Protein AF-A0A965VIA2-F1 (afdb_monomer)

Mean predicted aligned error: 7.25 Å

Secondary structure (DSSP, 8-state):
-HHHHHHHHHHHTT-TTEEES-SS-TT-HHHHHTS---EEEEET-TT-HHHHHHHHH-SSSEEEEE-S-HHHHHHHHHHHHHTT-TTEEEEES-GGGGGGTS-TT--SEEEEES-----SGGGGGG-SS-HHHHHH-BGGGGSSPPTTTT---HHHHHHHHTT---BEEEE---SS----PPPPPPPS--

Nearest PDB structures (foldseek):
  1yzh-assembly1_A  TM=7.651E-01  e=4.555E-11  Streptococcus pneumoniae
  7nzj-assembly3_E  TM=7.981E-01  e=1.370E-10  Bacillus subtilis subsp. subtilis str. 168
  3dxz-assembly1_A  TM=7.417E-01  e=5.648E-08  Escherichia coli K-12
  3dxy-assembly1_A  TM=7.400E-01  e=9.482E-08  Escherichia coli K-12
  7jlz-assembly1_A  TM=5.542E-01  e=2.911E-04  uncultured bacterium

pLDDT: mean 85.86, std 11.96, range [37.53, 98.62]

Solvent-accessible surface area (backbone atoms only — not comparable to full-atom values): 11178 Å² total; per-residue (Å²): 124,65,67,66,48,52,52,39,42,58,53,43,79,74,37,88,51,43,46,68,70,71,76,87,36,45,84,37,60,41,68,74,54,69,45,86,52,53,30,36,37,32,48,61,34,50,42,18,54,60,38,44,56,46,32,73,74,43,76,76,36,30,24,35,22,28,30,68,55,56,56,42,30,37,59,24,54,50,48,28,62,76,70,64,36,67,36,36,38,32,39,30,40,61,74,94,51,49,76,74,52,44,38,92,83,60,56,59,36,39,35,38,63,55,68,66,76,43,88,52,73,96,41,45,90,71,36,89,62,62,70,75,64,69,73,72,38,43,56,66,79,80,47,88,60,54,83,76,76,49,63,82,39,78,65,53,58,53,34,51,75,68,75,46,81,48,31,72,47,77,51,62,75,70,94,62,84,83,81,76,75,78,79,78,72,79,77,87,81,134

Foldseek 3Di:
DVVLLVVLLVVLVVQLQEDEPDAPQAVCVCVSLVHLAAEEEEEQCQCVLLLLLCLVPDVRYAYEYEDQRSSRVSNVSVVCVVVVSSRYHYYHDDVVCVPRNYHQPRHFKYKYWQFDCQPDPVCNVVTPDDVVQQVPAQQPVVDDRDPPVNRDDPVNVVCVVVVHGIHMDMDGDDSDDDDDPPDPDPDPDD

Sequence (190 aa):
MGHKKLIRFNAINSFENVLQYPENMPGQWNQFFKNDNPIVLELACGRGEYSVGMGRQIKDENFIGVDVKGNRMYNGAKIALQEQLTNVGFLRIQIGNILTYFAQGEVDEIWIIFPDPFLRDGKAKNRLTHPKFTLQHDIYAKGPVEWPLSIQTYYEGLHLADNRKINFISFSLPDKPIVIPPKKKKEDGQ

Structure (mmCIF, N/CA/C/O backbone):
data_AF-A0A965VIA2-F1
#
_entry.id   AF-A0A965VIA2-F1
#
loop_
_atom_site.group_PDB
_atom_site.id
_atom_site.type_symbol
_atom_site.label_atom_id
_atom_site.label_alt_id
_atom_site.label_comp_id
_atom_site.label_asym_id
_atom_site.label_entity_id
_atom_site.label_seq_id
_atom_site.pdbx_PDB_ins_code
_atom_site.Cartn_x
_atom_site.Cartn_y
_atom_site.Cartn_z
_atom_site.occupancy
_atom_site.B_iso_or_equiv
_atom_site.auth_seq_id
_atom_site.auth_comp_id
_atom_site.auth_asym_id
_atom_site.auth_atom_id
_atom_site.pdbx_PDB_model_num
ATOM 1 N N . MET A 1 1 ? 16.771 14.593 -14.319 1.00 52.59 1 MET A N 1
ATOM 2 C CA . MET A 1 1 ? 15.846 13.620 -13.677 1.00 52.59 1 MET A CA 1
ATOM 3 C C . MET A 1 1 ? 15.456 13.992 -12.229 1.00 52.59 1 MET A C 1
ATOM 5 O O . MET A 1 1 ? 14.345 13.670 -11.827 1.00 52.59 1 MET A O 1
ATOM 9 N N . GLY A 1 2 ? 16.290 14.715 -11.456 1.00 62.69 2 GLY A N 1
ATOM 10 C CA . GLY A 1 2 ? 15.996 15.090 -10.054 1.00 62.69 2 GLY A CA 1
ATOM 11 C C . GLY A 1 2 ? 14.887 16.135 -9.834 1.00 62.69 2 GLY A C 1
ATOM 12 O O . GLY A 1 2 ? 14.112 16.002 -8.893 1.00 62.69 2 GLY A O 1
ATOM 13 N N . HIS A 1 3 ? 14.734 17.113 -10.734 1.00 68.19 3 HIS A N 1
ATOM 14 C CA . HIS A 1 3 ? 13.756 18.204 -10.583 1.00 68.19 3 HIS A CA 1
ATOM 15 C C . HIS A 1 3 ? 12.297 17.711 -10.511 1.00 68.19 3 HIS A C 1
ATOM 17 O O . HIS A 1 3 ? 11.554 18.055 -9.598 1.00 68.19 3 HIS A O 1
ATOM 23 N N . LYS A 1 4 ? 11.904 16.799 -11.416 1.00 73.69 4 LYS A N 1
ATOM 24 C CA . LYS A 1 4 ? 10.557 16.194 -11.417 1.00 73.69 4 LYS A CA 1
ATOM 25 C C . LYS A 1 4 ? 10.272 15.390 -10.141 1.00 73.69 4 LYS A C 1
ATOM 27 O O . LYS A 1 4 ? 9.129 15.334 -9.702 1.00 73.69 4 LYS A O 1
ATOM 32 N N . LYS A 1 5 ? 11.295 14.773 -9.538 1.00 71.75 5 LYS A N 1
ATOM 33 C CA . LYS A 1 5 ? 11.158 14.024 -8.280 1.00 71.75 5 LYS A CA 1
ATOM 34 C C . LYS A 1 5 ? 10.875 14.959 -7.102 1.00 71.75 5 LYS A C 1
ATOM 36 O O . LYS A 1 5 ? 10.013 14.633 -6.293 1.00 71.75 5 LYS A O 1
ATOM 41 N N . LEU A 1 6 ? 11.565 16.099 -7.033 1.00 74.19 6 LEU A N 1
ATOM 42 C CA . LEU A 1 6 ? 11.367 17.098 -5.980 1.00 74.19 6 LEU A CA 1
ATOM 43 C C . LEU A 1 6 ? 9.982 17.752 -6.075 1.00 74.19 6 LEU A C 1
ATOM 45 O O . LEU A 1 6 ? 9.294 17.854 -5.067 1.00 74.19 6 LEU A O 1
ATOM 49 N N . ILE A 1 7 ? 9.530 18.082 -7.291 1.00 79.06 7 ILE A N 1
ATOM 50 C CA . ILE A 1 7 ? 8.172 18.602 -7.525 1.00 79.06 7 ILE A CA 1
ATOM 51 C C . ILE A 1 7 ? 7.115 17.622 -7.010 1.00 79.06 7 ILE A C 1
ATOM 53 O O . ILE A 1 7 ? 6.228 18.010 -6.259 1.00 79.06 7 ILE A O 1
ATOM 57 N N . ARG A 1 8 ? 7.220 16.341 -7.388 1.00 80.94 8 ARG A N 1
ATOM 58 C CA . ARG A 1 8 ? 6.267 15.310 -6.945 1.00 80.94 8 ARG A CA 1
ATOM 59 C C . ARG A 1 8 ? 6.276 15.122 -5.435 1.00 80.94 8 ARG A C 1
ATOM 61 O O . ARG A 1 8 ? 5.223 14.924 -4.850 1.00 80.94 8 ARG A O 1
ATOM 68 N N . PHE A 1 9 ? 7.455 15.171 -4.820 1.00 75.69 9 PHE A N 1
ATOM 69 C CA . PHE A 1 9 ? 7.582 15.060 -3.373 1.00 75.69 9 PHE A CA 1
ATOM 70 C C . PHE A 1 9 ? 6.886 16.224 -2.658 1.00 75.69 9 PHE A C 1
ATOM 72 O O . PHE A 1 9 ? 6.087 15.984 -1.764 1.00 75.69 9 PHE A O 1
ATOM 79 N N . ASN A 1 10 ? 7.118 17.460 -3.105 1.00 81.69 10 ASN A N 1
ATOM 80 C CA . ASN A 1 10 ? 6.477 18.637 -2.519 1.00 81.69 10 ASN A CA 1
ATOM 81 C C . ASN A 1 10 ? 4.961 18.648 -2.745 1.00 81.69 10 ASN A C 1
ATOM 83 O O . ASN A 1 10 ? 4.221 19.033 -1.850 1.00 81.69 10 ASN A O 1
ATOM 87 N N . ALA A 1 11 ? 4.495 18.194 -3.911 1.00 85.38 11 ALA A N 1
ATOM 88 C CA . ALA A 1 11 ? 3.070 18.150 -4.226 1.00 85.38 11 ALA A CA 1
ATOM 89 C C . ALA A 1 11 ? 2.283 17.163 -3.348 1.00 85.38 11 ALA A C 1
ATOM 91 O O . ALA A 1 11 ? 1.119 17.402 -3.065 1.00 85.38 11 ALA A O 1
ATOM 92 N N . ILE A 1 12 ? 2.906 16.080 -2.872 1.00 89.44 12 ILE A N 1
ATOM 93 C CA . ILE A 1 12 ? 2.237 15.151 -1.947 1.00 89.44 12 ILE A CA 1
ATOM 94 C C . ILE A 1 12 ? 1.887 15.819 -0.619 1.00 89.44 12 ILE A C 1
ATOM 96 O O . ILE A 1 12 ? 0.890 15.453 -0.011 1.00 89.44 12 ILE A O 1
ATOM 100 N N . ASN A 1 13 ? 2.661 16.814 -0.180 1.00 88.81 13 ASN A N 1
ATOM 101 C CA . ASN A 1 13 ? 2.369 17.521 1.067 1.00 88.81 13 ASN A CA 1
ATOM 102 C C . ASN A 1 13 ? 1.016 18.250 1.030 1.00 88.81 13 ASN A C 1
ATOM 104 O O . ASN A 1 13 ? 0.498 18.589 2.086 1.00 88.81 13 ASN A O 1
ATOM 108 N N . SER A 1 14 ? 0.465 18.515 -0.160 1.00 91.94 14 SER A N 1
ATOM 109 C CA . SER A 1 14 ? -0.837 19.162 -0.330 1.00 91.94 14 SER A CA 1
ATOM 110 C C . SER A 1 14 ? -1.966 18.188 -0.676 1.00 91.94 14 SER A C 1
ATOM 112 O O . SER A 1 14 ? -3.063 18.638 -0.987 1.00 91.94 14 SER A O 1
ATOM 114 N N . PHE A 1 15 ? -1.710 16.879 -0.720 1.00 96.25 15 PHE A N 1
ATOM 115 C CA . PHE A 1 15 ? -2.731 15.884 -1.045 1.00 96.25 15 PHE A CA 1
ATOM 116 C C . PHE A 1 15 ? -3.425 15.416 0.233 1.00 96.25 15 PHE A C 1
ATOM 118 O O . PHE A 1 15 ? -2.796 14.799 1.086 1.00 96.25 15 PHE A O 1
ATOM 125 N N . GLU A 1 16 ? -4.725 15.687 0.352 1.00 96.12 16 GLU A N 1
ATOM 126 C CA . GLU A 1 16 ? -5.522 15.328 1.536 1.00 96.12 16 GLU A CA 1
ATOM 127 C C . GLU A 1 16 ? -5.633 13.813 1.755 1.00 96.12 16 GLU A C 1
ATOM 129 O O . GLU A 1 16 ? -5.730 13.354 2.889 1.00 96.12 16 GLU A O 1
ATOM 134 N N . ASN A 1 17 ? -5.539 13.027 0.680 1.00 97.69 17 ASN A N 1
ATOM 135 C CA . ASN A 1 17 ? -5.550 11.570 0.739 1.00 97.69 17 ASN A CA 1
ATOM 136 C C . ASN A 1 17 ? -4.163 10.960 1.010 1.00 97.69 17 ASN A C 1
ATOM 138 O O . ASN A 1 17 ? -3.998 9.748 0.862 1.00 97.69 17 ASN A O 1
ATOM 142 N N . VAL A 1 18 ? -3.155 11.766 1.373 1.00 97.69 18 VAL A N 1
ATOM 143 C CA . VAL A 1 18 ? -1.820 11.276 1.738 1.00 97.69 18 VAL A CA 1
ATOM 144 C C . VAL A 1 18 ? -1.420 11.748 3.130 1.00 97.69 18 VAL A C 1
ATOM 146 O O . VAL A 1 18 ? -1.135 12.922 3.355 1.00 97.69 18 VAL A O 1
ATOM 149 N N . LEU A 1 19 ? -1.276 10.800 4.052 1.00 96.88 19 LEU A N 1
ATOM 150 C CA . LEU A 1 19 ? -0.752 11.050 5.390 1.00 96.88 19 LEU A CA 1
ATOM 151 C C . LEU A 1 19 ? 0.733 10.689 5.449 1.00 96.88 19 LEU A C 1
ATOM 153 O O . LEU A 1 19 ? 1.147 9.600 5.047 1.00 96.88 19 LEU A O 1
ATOM 157 N N . GLN A 1 20 ? 1.562 11.599 5.960 1.00 95.69 20 GLN A N 1
ATOM 158 C CA . GLN A 1 20 ? 3.009 11.394 6.055 1.00 95.69 20 GLN A CA 1
ATOM 159 C C . GLN A 1 20 ? 3.463 11.398 7.504 1.00 95.69 20 GLN A C 1
ATOM 161 O O . GLN A 1 20 ? 3.448 12.445 8.139 1.00 95.69 20 GLN A O 1
ATOM 166 N N . TYR A 1 21 ? 3.899 10.233 7.993 1.00 95.62 21 TYR A N 1
ATOM 167 C CA . TYR A 1 21 ? 4.254 10.019 9.399 1.00 95.62 21 TYR A CA 1
ATOM 168 C C . TYR A 1 21 ? 3.259 10.676 10.378 1.00 95.62 21 TYR A C 1
ATOM 170 O O . TYR A 1 21 ? 3.698 11.413 11.259 1.00 95.62 21 TYR A O 1
ATOM 178 N N . PRO A 1 22 ? 1.937 10.460 10.213 1.00 96.38 22 PRO A N 1
ATOM 179 C CA . PRO A 1 22 ? 0.952 11.063 11.103 1.00 96.38 22 PRO A CA 1
ATOM 180 C C . PRO A 1 22 ? 1.123 10.545 12.535 1.00 96.38 22 PRO A C 1
ATOM 182 O O . PRO A 1 22 ? 1.608 9.436 12.760 1.00 96.38 22 PRO A O 1
ATOM 185 N N . GLU A 1 23 ? 0.692 11.337 13.504 1.00 94.06 23 GLU A N 1
ATOM 186 C CA . GLU A 1 23 ? 0.637 10.930 14.905 1.00 94.06 23 GLU A CA 1
ATOM 187 C C . GLU A 1 23 ? -0.803 10.560 15.274 1.00 94.06 23 GLU A C 1
ATOM 189 O O . GLU A 1 23 ? -1.746 11.063 14.669 1.00 94.06 23 GLU A O 1
ATOM 194 N N . ASN A 1 24 ? -0.970 9.685 16.269 1.00 94.06 24 ASN A N 1
ATOM 195 C CA . ASN A 1 24 ? -2.276 9.318 16.835 1.00 94.06 24 ASN A CA 1
ATOM 196 C C . ASN A 1 24 ? -3.289 8.722 15.836 1.00 94.06 24 ASN A C 1
ATOM 198 O O . ASN A 1 24 ? -4.485 8.903 16.007 1.00 94.06 24 ASN A O 1
ATOM 202 N N . MET A 1 25 ? -2.827 7.992 14.816 1.00 95.38 25 MET A N 1
ATOM 203 C CA . MET A 1 25 ? -3.715 7.310 13.858 1.00 95.38 25 MET A CA 1
ATOM 204 C C . MET A 1 25 ? -4.454 6.057 14.355 1.00 95.38 25 MET A C 1
ATOM 206 O O . MET A 1 25 ? -5.524 5.800 13.807 1.00 95.38 25 MET A O 1
ATOM 21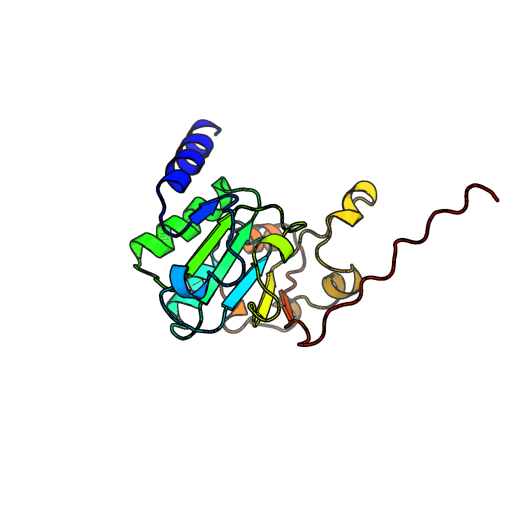0 N N . PRO A 1 26 ? -3.943 5.252 15.314 1.00 96.25 26 PRO A N 1
ATOM 211 C CA . PRO A 1 26 ? -4.657 4.053 15.754 1.00 96.25 26 PRO A CA 1
ATOM 212 C C . PRO A 1 26 ? -6.095 4.358 16.197 1.00 96.25 26 PRO A C 1
ATOM 214 O O . PRO A 1 26 ? -6.309 5.170 17.098 1.00 96.25 26 PRO A O 1
ATOM 217 N N . GLY A 1 27 ? -7.075 3.700 15.580 1.00 95.75 27 GLY A N 1
ATOM 218 C CA . GLY A 1 27 ? -8.504 3.900 15.840 1.00 95.75 27 GLY A CA 1
ATOM 219 C C . GLY A 1 27 ? -9.102 5.158 15.199 1.00 95.75 27 GLY A C 1
ATOM 220 O O . GLY A 1 27 ? -10.189 5.574 15.603 1.00 95.75 27 GLY A O 1
ATOM 221 N N . GLN A 1 28 ? -8.391 5.817 14.279 1.00 97.06 28 GLN A N 1
ATOM 222 C CA . GLN A 1 28 ? -8.844 7.046 13.615 1.00 97.06 28 GLN A CA 1
ATOM 223 C C . GLN A 1 28 ? -9.077 6.882 12.106 1.00 97.06 28 GLN A C 1
ATOM 225 O O . GLN A 1 28 ? -9.490 7.830 11.429 1.00 97.06 28 GLN A O 1
ATOM 230 N N . TRP A 1 29 ? -8.827 5.698 11.536 1.00 97.56 29 TRP A N 1
ATOM 231 C CA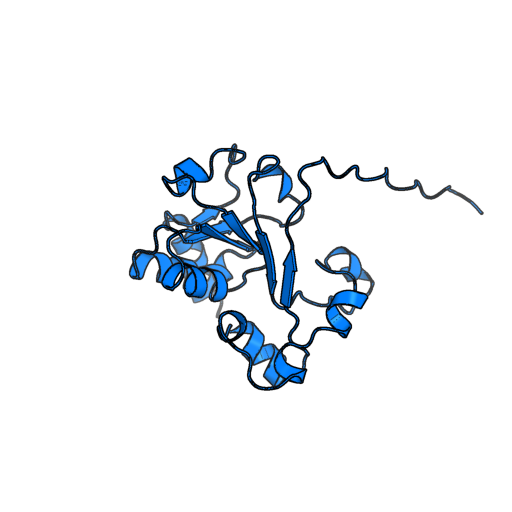 . TRP A 1 29 ? -8.943 5.508 10.088 1.00 97.56 29 TRP A CA 1
ATOM 232 C C . TRP A 1 29 ? -10.379 5.635 9.575 1.00 97.56 29 TRP A C 1
ATOM 234 O O . TRP A 1 29 ? -10.590 6.171 8.486 1.00 97.56 29 TRP A O 1
ATOM 244 N N . ASN A 1 30 ? -11.373 5.260 10.378 1.00 96.12 30 ASN A N 1
ATOM 245 C CA . ASN A 1 30 ? -12.777 5.478 10.037 1.00 96.12 30 ASN A CA 1
ATOM 246 C C . ASN A 1 30 ? -13.139 6.970 9.931 1.00 96.12 30 ASN A C 1
ATOM 248 O O . ASN A 1 30 ? -13.938 7.352 9.081 1.00 96.12 30 ASN A O 1
ATOM 252 N N . GLN A 1 31 ? -12.517 7.853 10.722 1.00 97.00 31 GLN A N 1
ATOM 253 C CA . GLN A 1 31 ? -12.728 9.300 10.597 1.00 97.00 31 GLN A CA 1
ATOM 254 C C . GLN A 1 31 ? -12.015 9.873 9.373 1.00 97.00 31 GLN A C 1
ATOM 256 O O . GLN A 1 31 ? -12.548 10.777 8.729 1.00 97.00 31 GLN A O 1
ATOM 261 N N . PHE A 1 32 ? -10.844 9.334 9.023 1.00 97.50 32 PHE A N 1
ATOM 262 C CA . PHE A 1 32 ? -10.152 9.686 7.783 1.00 97.50 32 PHE A CA 1
ATOM 263 C C . PHE A 1 32 ? -11.015 9.358 6.552 1.00 97.50 32 PHE A C 1
ATOM 265 O O . PHE A 1 32 ? -11.217 10.226 5.701 1.00 97.50 32 PHE A O 1
ATOM 272 N N . PHE A 1 33 ? -11.587 8.151 6.493 1.00 97.94 33 PHE A N 1
ATOM 273 C CA . PHE A 1 33 ? -12.463 7.714 5.396 1.00 97.94 33 PHE A CA 1
ATOM 274 C C . PHE A 1 33 ? -13.924 8.172 5.528 1.00 97.94 33 PHE A C 1
ATOM 276 O O . PHE A 1 33 ? -14.683 8.122 4.557 1.00 97.94 33 PHE A O 1
ATOM 283 N N . LYS A 1 34 ? -14.314 8.668 6.707 1.00 97.62 34 LYS A N 1
ATOM 284 C CA . LYS A 1 34 ? -15.673 9.106 7.073 1.00 97.62 34 LYS A CA 1
ATOM 285 C C . LYS A 1 34 ? -16.723 7.997 6.935 1.00 97.62 34 LYS A C 1
ATOM 287 O O . LYS A 1 34 ? -17.862 8.266 6.556 1.00 97.62 34 LYS A O 1
ATOM 292 N N . ASN A 1 35 ? -16.327 6.759 7.209 1.00 97.69 35 ASN A N 1
ATOM 293 C CA . ASN A 1 35 ? -17.167 5.564 7.186 1.00 97.69 35 ASN A CA 1
ATOM 294 C C . ASN A 1 35 ? -16.502 4.446 8.012 1.00 97.69 35 ASN A C 1
ATOM 296 O O . ASN A 1 35 ? -15.322 4.553 8.334 1.00 97.69 35 ASN A O 1
ATOM 300 N N . ASP A 1 36 ? -17.241 3.376 8.304 1.00 97.06 36 ASP A N 1
ATOM 301 C CA . ASP A 1 36 ? -16.749 2.202 9.044 1.00 97.06 36 ASP A CA 1
ATOM 302 C C . ASP A 1 36 ? -16.550 0.974 8.129 1.00 97.06 36 ASP A C 1
ATOM 304 O O . ASP A 1 36 ? -16.705 -0.167 8.564 1.00 97.06 36 ASP A O 1
ATOM 308 N N . ASN A 1 37 ? -16.254 1.191 6.840 1.00 97.81 37 ASN A N 1
ATOM 309 C CA . ASN A 1 37 ? -15.995 0.098 5.901 1.00 97.81 37 ASN A CA 1
ATOM 310 C C . ASN A 1 37 ? -14.671 -0.616 6.239 1.00 97.81 37 ASN A C 1
ATOM 312 O O . ASN A 1 37 ? -13.744 0.039 6.737 1.00 97.81 37 ASN 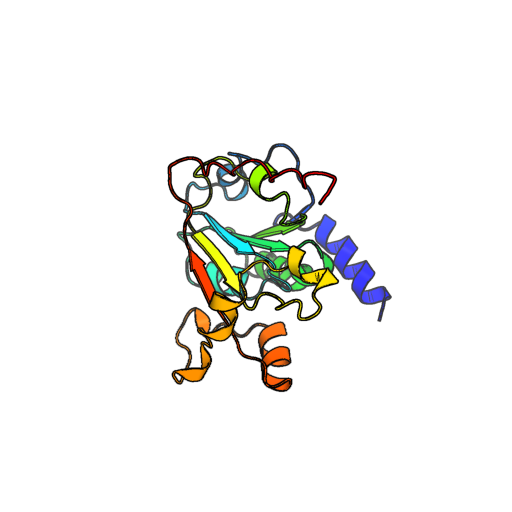A O 1
ATOM 316 N N . PRO A 1 38 ? -14.541 -1.912 5.890 1.00 97.44 38 PRO A N 1
ATOM 317 C CA . PRO A 1 38 ? -13.315 -2.678 6.083 1.00 97.44 38 PRO A CA 1
ATOM 318 C C . PRO A 1 38 ? -12.080 -1.993 5.498 1.00 97.44 38 PRO A C 1
ATOM 320 O O . PRO A 1 38 ? -12.156 -1.324 4.462 1.00 97.44 38 PRO A O 1
ATOM 323 N N . ILE A 1 39 ? -10.932 -2.178 6.146 1.00 97.88 39 ILE A N 1
ATOM 324 C CA . ILE A 1 39 ? -9.656 -1.586 5.748 1.00 97.88 39 ILE A CA 1
ATOM 325 C C . ILE A 1 39 ? -8.730 -2.655 5.179 1.00 97.88 39 ILE A C 1
ATOM 327 O O . ILE A 1 39 ? -8.336 -3.609 5.854 1.00 97.88 39 ILE A O 1
ATOM 331 N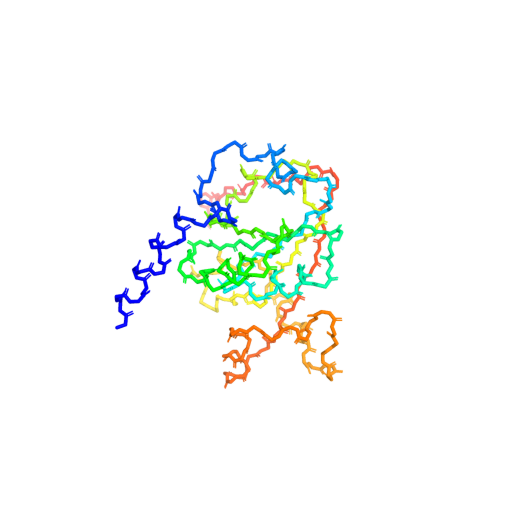 N . VAL A 1 40 ? -8.290 -2.408 3.949 1.00 97.50 40 VAL A N 1
ATOM 332 C CA . VAL A 1 40 ? -7.328 -3.228 3.223 1.00 97.50 40 VAL A CA 1
ATOM 333 C C . VAL A 1 40 ? -6.014 -2.468 3.053 1.00 97.50 40 VAL A C 1
ATOM 335 O O . VAL A 1 40 ? -5.975 -1.353 2.522 1.00 97.50 40 VAL A O 1
ATOM 338 N N . LEU A 1 41 ? -4.903 -3.077 3.474 1.00 97.44 41 LEU A N 1
ATOM 339 C CA . LEU A 1 41 ? -3.565 -2.501 3.322 1.00 97.44 41 LEU A CA 1
ATOM 340 C C . LEU A 1 41 ? -2.829 -3.067 2.113 1.00 97.44 41 LEU A C 1
ATOM 342 O O . LEU A 1 41 ? -2.610 -4.269 2.024 1.00 97.44 41 LEU A O 1
ATOM 346 N N . G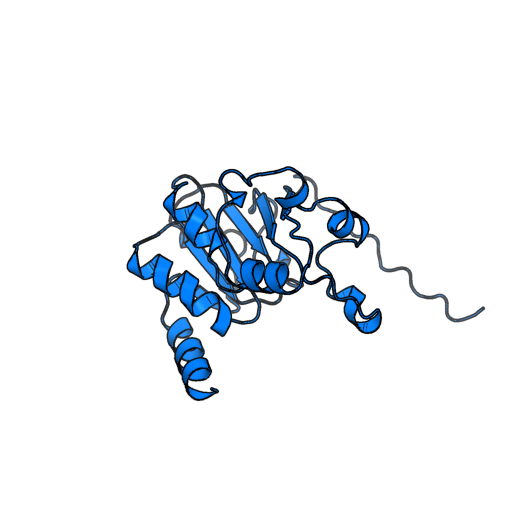LU A 1 42 ? -2.299 -2.197 1.256 1.00 95.75 42 GLU A N 1
ATOM 347 C CA . GLU A 1 42 ? -1.300 -2.562 0.248 1.00 95.75 42 GLU A CA 1
ATOM 348 C C . GLU A 1 42 ? 0.101 -2.189 0.760 1.00 95.75 42 GLU A C 1
ATOM 350 O O . GLU A 1 42 ? 0.513 -1.022 0.731 1.00 95.75 42 GLU A O 1
ATOM 355 N N . LEU A 1 43 ? 0.865 -3.174 1.239 1.00 94.62 43 LEU A N 1
ATOM 356 C CA . LEU A 1 43 ? 2.216 -2.948 1.752 1.00 94.62 43 LEU A CA 1
ATOM 357 C C . LEU A 1 43 ? 3.242 -2.865 0.619 1.00 94.62 43 LEU A C 1
ATOM 359 O O . LEU A 1 43 ? 3.317 -3.741 -0.239 1.00 94.62 43 LEU A O 1
ATOM 363 N N . ALA A 1 44 ? 4.100 -1.843 0.685 1.00 92.38 44 ALA A N 1
ATOM 364 C CA . ALA A 1 44 ? 5.060 -1.491 -0.362 1.00 92.38 44 ALA A CA 1
ATOM 365 C C . ALA A 1 44 ? 4.381 -1.154 -1.703 1.00 92.38 44 ALA A C 1
ATOM 367 O O . ALA A 1 44 ? 4.837 -1.579 -2.763 1.00 92.38 44 ALA A O 1
ATOM 368 N N . CYS A 1 45 ? 3.325 -0.334 -1.644 1.00 93.94 45 CYS A N 1
ATOM 369 C CA . CYS A 1 45 ? 2.440 -0.025 -2.774 1.00 93.94 45 CYS A CA 1
ATOM 370 C C . CYS A 1 45 ? 3.123 0.641 -3.980 1.00 93.94 45 CYS A C 1
ATOM 372 O O . CYS A 1 45 ? 2.541 0.752 -5.060 1.00 93.94 45 CYS A O 1
ATOM 374 N N . GLY A 1 46 ? 4.353 1.145 -3.833 1.00 93.31 46 GLY A N 1
ATOM 375 C CA . GLY A 1 46 ? 5.085 1.763 -4.925 1.00 93.31 46 GLY A CA 1
ATOM 376 C C . GLY A 1 46 ? 4.334 2.962 -5.498 1.00 93.31 46 GLY A C 1
ATOM 377 O O . GLY A 1 46 ? 4.388 4.055 -4.939 1.00 93.31 46 GLY A O 1
ATOM 378 N N . ARG A 1 47 ? 3.707 2.789 -6.664 1.00 94.31 47 ARG A N 1
ATOM 379 C CA . ARG A 1 47 ? 2.948 3.840 -7.354 1.00 94.31 47 ARG A CA 1
ATOM 380 C C . ARG A 1 47 ? 1.455 3.851 -7.018 1.00 94.31 47 ARG A C 1
ATOM 382 O O . ARG A 1 47 ? 0.796 4.818 -7.404 1.00 94.31 47 ARG A O 1
ATOM 389 N N . GLY A 1 48 ? 0.967 2.874 -6.254 1.00 95.00 48 GLY A N 1
ATOM 390 C CA . GLY A 1 48 ? -0.399 2.830 -5.743 1.00 95.00 48 GLY A CA 1
ATOM 391 C C . GLY A 1 48 ? -1.443 2.392 -6.764 1.00 95.00 48 GLY A C 1
ATOM 392 O O . GLY A 1 48 ? -2.622 2.670 -6.563 1.00 95.00 48 GLY A O 1
ATOM 393 N N . GLU A 1 49 ? -1.039 1.778 -7.883 1.00 95.00 49 GLU A N 1
ATOM 394 C CA . GLU A 1 49 ? -1.983 1.385 -8.933 1.00 95.00 49 GLU A CA 1
ATOM 395 C C . GLU A 1 49 ? -3.000 0.352 -8.444 1.00 95.00 49 GLU A C 1
ATOM 397 O O . GLU A 1 49 ? -4.152 0.411 -8.870 1.00 95.00 49 GLU A O 1
ATOM 402 N N . TYR A 1 50 ? -2.605 -0.551 -7.543 1.00 93.56 50 TYR A N 1
ATOM 403 C CA . TYR A 1 50 ? -3.502 -1.588 -7.049 1.00 93.56 50 TYR A CA 1
ATOM 404 C C . TYR A 1 50 ? -4.562 -1.015 -6.105 1.00 93.56 50 TYR A C 1
ATOM 406 O O . TYR A 1 50 ? -5.748 -1.190 -6.370 1.00 93.56 50 TYR A O 1
ATOM 414 N N . SER A 1 51 ? -4.171 -0.225 -5.095 1.00 96.94 51 SER A N 1
ATOM 415 C CA . SER A 1 51 ? -5.121 0.497 -4.226 1.00 96.94 51 SER A CA 1
ATOM 416 C C . SER A 1 51 ? -6.120 1.347 -5.026 1.00 96.94 51 SER A C 1
ATOM 418 O O . SER A 1 51 ? -7.320 1.312 -4.767 1.00 96.94 51 SER A O 1
ATOM 420 N N . VAL A 1 52 ? -5.650 2.076 -6.047 1.00 97.75 52 VAL A N 1
ATOM 421 C CA . VAL A 1 52 ? -6.528 2.862 -6.935 1.00 97.75 52 VAL A CA 1
ATOM 422 C C . VAL A 1 52 ? -7.447 1.960 -7.759 1.00 97.75 52 VAL A C 1
ATOM 424 O O . VAL A 1 52 ? -8.637 2.239 -7.881 1.00 97.75 52 VAL A O 1
ATOM 427 N N . GLY A 1 53 ? -6.909 0.890 -8.349 1.00 96.06 53 GLY A N 1
ATOM 428 C CA . GLY A 1 53 ? -7.676 -0.059 -9.152 1.00 96.06 53 GLY A CA 1
ATOM 429 C C . GLY A 1 53 ? -8.798 -0.717 -8.354 1.00 96.06 53 GLY A C 1
ATOM 430 O O . GLY A 1 53 ? -9.920 -0.806 -8.851 1.00 96.06 53 GLY A O 1
ATOM 431 N N . MET A 1 54 ? -8.517 -1.089 -7.107 1.00 95.88 54 MET A N 1
ATOM 432 C CA . MET A 1 54 ? -9.492 -1.681 -6.196 1.00 95.88 54 MET A CA 1
ATOM 433 C C . MET A 1 54 ? -10.537 -0.665 -5.747 1.00 95.88 54 MET A C 1
ATOM 435 O O . MET A 1 54 ? -11.726 -0.915 -5.928 1.00 95.88 54 MET A O 1
ATOM 439 N N . GLY A 1 55 ? -10.125 0.534 -5.325 1.00 96.81 55 GLY A N 1
ATOM 440 C CA . GLY A 1 55 ? -11.065 1.582 -4.921 1.00 96.81 55 GLY A CA 1
ATOM 441 C C . GLY A 1 55 ? -11.986 2.080 -6.040 1.00 96.81 55 GLY A C 1
ATOM 442 O O . GLY A 1 55 ? -13.055 2.627 -5.773 1.00 96.81 55 GLY A O 1
ATOM 443 N N . ARG A 1 56 ? -11.636 1.877 -7.318 1.00 96.44 56 ARG A N 1
ATOM 444 C CA . ARG A 1 56 ? -12.556 2.125 -8.445 1.00 96.44 56 ARG A CA 1
ATOM 445 C C . ARG A 1 56 ? -13.715 1.134 -8.492 1.00 96.44 56 ARG A C 1
ATOM 447 O O . ARG A 1 56 ? -14.814 1.544 -8.849 1.00 96.44 56 ARG A O 1
ATOM 454 N N . GLN A 1 57 ? -13.454 -0.131 -8.180 1.00 94.38 57 GLN A N 1
ATOM 455 C CA . GLN A 1 57 ? -14.389 -1.241 -8.381 1.00 94.38 57 GLN A CA 1
ATOM 456 C C . GLN A 1 57 ? -15.179 -1.569 -7.116 1.00 94.38 57 GLN A C 1
ATOM 458 O O . GLN A 1 57 ? -16.382 -1.798 -7.188 1.00 94.38 57 GLN A O 1
ATOM 463 N N . ILE A 1 58 ? -14.513 -1.555 -5.963 1.00 94.12 58 ILE A N 1
ATOM 464 C CA . ILE A 1 58 ? -15.099 -1.879 -4.666 1.00 94.12 58 ILE A CA 1
ATOM 465 C C . ILE A 1 58 ? -15.239 -0.577 -3.887 1.00 94.12 58 ILE A C 1
ATOM 467 O O . ILE A 1 58 ? -14.241 0.068 -3.573 1.00 94.12 58 ILE A O 1
ATOM 471 N N . LYS A 1 59 ? -16.479 -0.151 -3.636 1.00 94.69 59 LYS A N 1
ATOM 472 C CA . LYS A 1 59 ? -16.788 1.087 -2.897 1.00 94.69 59 LYS A CA 1
ATOM 473 C C . LYS A 1 59 ? -17.052 0.853 -1.415 1.00 94.69 59 LYS A C 1
ATOM 475 O O . LYS A 1 59 ? -16.896 1.779 -0.625 1.00 94.69 59 LYS A O 1
ATOM 480 N N . ASP A 1 60 ? -17.363 -0.387 -1.059 1.00 96.19 60 ASP A N 1
ATOM 481 C CA . ASP A 1 60 ? -17.715 -0.799 0.299 1.00 96.19 60 ASP A CA 1
ATOM 482 C C . ASP A 1 60 ? -16.488 -1.242 1.119 1.00 96.19 60 ASP A C 1
ATOM 484 O O . ASP A 1 60 ? -16.631 -1.830 2.181 1.00 96.19 60 ASP A O 1
ATOM 488 N N . GLU A 1 61 ? -15.279 -0.931 0.642 1.00 97.38 61 GLU A N 1
ATOM 489 C CA . GLU A 1 61 ? -13.994 -1.177 1.306 1.00 97.38 61 GLU A CA 1
ATOM 490 C C . GLU A 1 61 ? -13.095 0.056 1.172 1.00 97.38 61 GLU A C 1
ATOM 492 O O . GLU A 1 61 ? -13.182 0.801 0.188 1.00 97.38 61 GLU A O 1
ATOM 497 N N . ASN A 1 62 ? -12.209 0.251 2.146 1.00 98.56 62 ASN A N 1
ATOM 498 C CA . ASN A 1 62 ? -11.208 1.308 2.178 1.00 98.56 62 ASN A CA 1
ATOM 499 C C . ASN A 1 62 ? -9.812 0.738 1.895 1.00 98.56 62 ASN A C 1
ATOM 501 O O . ASN A 1 62 ? -9.345 -0.165 2.585 1.00 98.56 62 ASN A O 1
ATOM 505 N N . PHE A 1 63 ? -9.098 1.319 0.932 1.00 98.44 63 PHE A N 1
ATOM 506 C CA . PHE A 1 63 ? -7.759 0.878 0.538 1.00 98.44 63 PHE A CA 1
ATOM 507 C C . PHE A 1 63 ? -6.696 1.875 0.994 1.00 98.44 63 PHE A C 1
ATOM 509 O O . PHE A 1 63 ? -6.783 3.068 0.692 1.00 98.44 63 PHE A O 1
ATOM 516 N N . ILE A 1 64 ? -5.655 1.391 1.678 1.00 98.44 64 ILE A N 1
ATOM 517 C CA . ILE A 1 64 ? -4.509 2.209 2.091 1.00 98.44 64 ILE A CA 1
ATOM 518 C C . ILE A 1 64 ? -3.224 1.676 1.455 1.00 98.44 64 ILE A C 1
ATOM 520 O O . ILE A 1 64 ? -2.704 0.622 1.829 1.00 98.44 64 ILE A O 1
ATOM 524 N N . GLY A 1 65 ? -2.644 2.464 0.551 1.00 97.75 65 GLY A N 1
ATOM 525 C CA . GLY A 1 65 ? -1.320 2.194 -0.001 1.00 97.75 65 GLY A CA 1
ATOM 526 C C . GLY A 1 65 ? -0.204 2.662 0.936 1.00 97.75 65 GLY A C 1
ATOM 527 O O . GLY A 1 65 ? -0.081 3.859 1.203 1.00 97.75 65 GLY A O 1
ATOM 528 N N . VAL A 1 66 ? 0.664 1.750 1.385 1.00 97.31 66 VAL A N 1
ATOM 529 C CA . VAL A 1 66 ? 1.752 2.042 2.335 1.00 97.31 66 VAL A CA 1
ATOM 530 C C . VAL A 1 66 ? 3.128 1.955 1.667 1.00 97.31 66 VAL A C 1
ATOM 532 O O . VAL A 1 66 ? 3.543 0.891 1.210 1.00 97.31 66 VAL A O 1
ATOM 535 N N . ASP A 1 67 ? 3.905 3.044 1.671 1.00 94.94 67 ASP A N 1
ATOM 536 C CA . ASP A 1 67 ? 5.306 3.033 1.207 1.00 94.94 67 ASP A CA 1
ATOM 537 C C . ASP A 1 67 ? 6.147 4.125 1.894 1.00 94.94 67 ASP A C 1
ATOM 539 O O . ASP A 1 67 ? 5.682 5.221 2.193 1.00 94.94 67 ASP A O 1
ATOM 543 N N . VAL A 1 68 ? 7.441 3.879 2.093 1.00 93.38 68 VAL A N 1
ATOM 544 C CA . VAL A 1 68 ? 8.373 4.866 2.667 1.00 93.38 68 VAL A CA 1
ATOM 545 C C . VAL A 1 68 ? 8.736 5.986 1.677 1.00 93.38 68 VAL A C 1
ATOM 547 O O . VAL A 1 68 ? 9.130 7.097 2.063 1.00 93.38 68 VAL A O 1
ATOM 550 N N . LYS A 1 69 ? 8.640 5.715 0.371 1.00 90.06 69 LYS A N 1
ATOM 551 C CA . LYS A 1 69 ? 9.022 6.619 -0.718 1.00 90.06 69 LYS A CA 1
ATOM 552 C C . LYS A 1 69 ? 7.803 7.366 -1.257 1.00 90.06 69 LYS A C 1
ATOM 554 O O . LYS A 1 69 ? 7.291 7.029 -2.320 1.00 90.06 69 LYS A O 1
ATOM 559 N N . GLY A 1 70 ? 7.443 8.474 -0.602 1.00 86.69 70 GLY A N 1
ATOM 560 C CA . GLY A 1 70 ? 6.334 9.342 -1.029 1.00 86.69 70 GLY A CA 1
ATOM 561 C C . GLY A 1 70 ? 6.345 9.662 -2.531 1.00 86.69 70 GLY A C 1
ATOM 562 O O . GLY A 1 70 ? 5.360 9.480 -3.226 1.00 86.69 70 GLY A O 1
ATOM 563 N N . ASN A 1 71 ? 7.498 9.999 -3.115 1.00 87.75 71 ASN A N 1
ATOM 564 C CA . ASN A 1 71 ? 7.572 10.329 -4.545 1.00 87.75 71 ASN A CA 1
ATOM 565 C C . ASN A 1 71 ? 7.094 9.214 -5.509 1.00 87.75 71 ASN A C 1
ATOM 567 O O . ASN A 1 71 ? 6.925 9.500 -6.697 1.00 87.75 71 ASN A O 1
ATOM 571 N N . ARG A 1 72 ? 6.986 7.956 -5.055 1.00 89.31 72 ARG A N 1
ATOM 572 C CA . ARG A 1 72 ? 6.457 6.843 -5.852 1.00 89.31 72 ARG A CA 1
ATOM 573 C C . ARG A 1 72 ? 4.926 6.856 -5.853 1.00 89.31 72 ARG A C 1
ATOM 575 O O . ARG A 1 72 ? 4.364 6.867 -6.942 1.00 89.31 72 ARG A O 1
ATOM 582 N N . MET A 1 73 ? 4.291 7.005 -4.688 1.00 93.44 73 MET A N 1
ATOM 583 C CA . MET A 1 73 ? 2.825 7.027 -4.539 1.00 93.44 73 MET A CA 1
ATOM 584 C C . MET A 1 73 ? 2.156 8.285 -5.118 1.00 93.44 73 MET A C 1
ATOM 586 O O . MET A 1 73 ? 0.943 8.303 -5.269 1.00 93.44 73 MET A O 1
ATOM 590 N N . TYR A 1 74 ? 2.928 9.316 -5.507 1.00 94.69 74 TYR A N 1
ATOM 591 C CA . TYR A 1 74 ? 2.408 10.554 -6.121 1.00 94.69 74 TYR A CA 1
ATOM 592 C C . TYR A 1 74 ? 1.362 10.296 -7.211 1.00 94.69 74 TYR A C 1
ATOM 594 O O . TYR A 1 74 ? 0.348 10.983 -7.259 1.00 94.69 74 TYR A O 1
ATOM 602 N N . ASN A 1 75 ? 1.634 9.344 -8.111 1.00 94.31 75 ASN A N 1
ATOM 603 C CA . ASN A 1 75 ? 0.737 9.077 -9.231 1.00 94.31 75 ASN A CA 1
ATOM 604 C C . ASN A 1 75 ? -0.597 8.504 -8.740 1.00 94.31 75 ASN A C 1
ATOM 606 O O . ASN A 1 75 ? -1.630 9.051 -9.105 1.00 94.31 75 ASN A O 1
ATOM 610 N N . GLY A 1 76 ? -0.573 7.459 -7.906 1.00 96.62 76 GLY A N 1
ATOM 611 C CA . GLY A 1 76 ? -1.783 6.868 -7.334 1.00 96.62 76 GLY A CA 1
ATOM 612 C C . GLY A 1 76 ? -2.586 7.878 -6.518 1.00 96.62 76 GLY A C 1
ATOM 613 O O . GLY A 1 76 ? -3.772 8.057 -6.771 1.00 96.62 76 GLY A O 1
ATOM 614 N N . ALA A 1 77 ? -1.921 8.632 -5.637 1.00 97.69 77 ALA A N 1
ATOM 615 C CA . ALA A 1 77 ? -2.561 9.670 -4.831 1.00 97.69 77 ALA A CA 1
ATOM 616 C C . ALA A 1 77 ? -3.238 10.744 -5.687 1.00 97.69 77 ALA A C 1
ATOM 618 O O . ALA A 1 77 ? -4.401 11.076 -5.463 1.00 97.69 77 ALA A O 1
ATOM 619 N N . LYS A 1 78 ? -2.539 11.234 -6.718 1.00 97.44 78 LYS A N 1
ATOM 620 C CA . LYS A 1 78 ? -3.095 12.205 -7.659 1.00 97.44 78 LYS A CA 1
ATOM 621 C C . LYS A 1 78 ? -4.305 11.643 -8.406 1.00 97.44 78 LYS A C 1
ATOM 623 O O . LYS A 1 78 ? -5.293 12.353 -8.540 1.00 97.44 78 LYS A O 1
ATOM 628 N N . ILE A 1 79 ? -4.222 10.409 -8.904 1.00 97.94 79 ILE A N 1
ATOM 629 C CA . ILE A 1 79 ? -5.318 9.768 -9.641 1.00 97.94 79 ILE A CA 1
ATOM 630 C C . ILE A 1 79 ? -6.543 9.612 -8.737 1.00 97.94 79 ILE A C 1
ATOM 632 O O . ILE A 1 79 ? -7.630 10.006 -9.142 1.00 97.94 79 ILE A O 1
ATOM 636 N N . ALA A 1 80 ? -6.361 9.130 -7.505 1.00 98.19 80 ALA A N 1
ATOM 637 C CA . ALA A 1 80 ? -7.449 8.994 -6.542 1.00 98.19 80 ALA A CA 1
ATOM 638 C C . ALA A 1 80 ? -8.160 10.331 -6.270 1.00 98.19 80 ALA A C 1
ATOM 640 O O . ALA A 1 80 ? -9.385 10.369 -6.279 1.00 98.19 80 ALA A O 1
ATOM 641 N N . LEU A 1 81 ? -7.420 11.439 -6.131 1.00 97.88 81 LEU A N 1
ATOM 642 C CA . LEU A 1 81 ? -8.024 12.773 -5.996 1.00 97.88 81 LEU A CA 1
ATOM 643 C C . LEU A 1 81 ? -8.760 13.217 -7.268 1.00 97.88 81 LEU A C 1
ATOM 645 O O . LEU A 1 81 ? -9.870 13.733 -7.194 1.00 97.88 81 LEU A O 1
ATOM 649 N N . GLN A 1 82 ? -8.153 13.024 -8.443 1.00 97.75 82 GLN A N 1
ATOM 650 C CA . GLN A 1 82 ? -8.749 13.424 -9.725 1.00 97.75 82 GLN A CA 1
ATOM 651 C C . GLN A 1 82 ? -10.043 12.665 -10.035 1.00 97.75 82 GLN A C 1
ATOM 653 O O . GLN A 1 82 ? -10.958 13.235 -10.624 1.00 97.75 82 GLN A O 1
ATOM 658 N N . GLU A 1 83 ? -10.117 11.402 -9.628 1.00 98.06 83 GLU A N 1
ATOM 659 C CA . GLU A 1 83 ? -11.282 10.533 -9.799 1.00 98.06 83 GLU A CA 1
ATOM 660 C C . GLU A 1 83 ? -12.228 10.541 -8.596 1.00 98.06 83 GLU A C 1
ATOM 662 O O . GLU A 1 83 ? -13.217 9.813 -8.601 1.00 98.06 83 GLU A O 1
ATOM 667 N N . GLN A 1 84 ? -11.942 11.363 -7.581 1.00 97.75 84 GLN A N 1
ATOM 668 C CA . GLN A 1 84 ? -12.766 11.510 -6.377 1.00 97.75 84 GLN A CA 1
ATOM 669 C C . GLN A 1 84 ? -12.991 10.169 -5.654 1.00 97.75 84 GLN A C 1
ATOM 671 O O . GLN A 1 84 ? -14.072 9.885 -5.142 1.00 97.75 84 GLN A O 1
ATOM 676 N N . LEU A 1 85 ? -11.959 9.322 -5.616 1.00 98.25 85 LEU A N 1
ATOM 677 C CA . LEU A 1 85 ? -11.972 8.058 -4.885 1.00 98.25 85 LEU A CA 1
ATOM 678 C C . LEU A 1 85 ? -11.819 8.339 -3.386 1.00 98.25 85 LEU A C 1
ATOM 680 O O . LEU A 1 85 ? -10.708 8.430 -2.867 1.00 98.25 85 LEU A O 1
ATOM 684 N N . THR A 1 86 ? -12.944 8.480 -2.689 1.00 97.94 86 THR A N 1
ATOM 685 C CA . THR A 1 86 ? -12.985 8.769 -1.245 1.00 97.94 86 THR A CA 1
ATOM 686 C C . THR A 1 86 ? -12.588 7.583 -0.372 1.00 97.94 86 THR A C 1
ATOM 688 O O . THR A 1 86 ? -12.326 7.768 0.808 1.00 97.94 86 THR A O 1
ATOM 691 N N . ASN A 1 87 ? -12.520 6.380 -0.944 1.00 98.44 87 ASN A N 1
ATOM 692 C CA . ASN A 1 87 ? -12.154 5.138 -0.269 1.00 98.44 87 ASN A CA 1
ATOM 693 C C . ASN A 1 87 ? -10.703 4.698 -0.549 1.00 98.44 87 ASN A C 1
ATOM 695 O O . ASN A 1 87 ? -10.354 3.537 -0.348 1.00 98.44 87 ASN A O 1
ATOM 699 N N . VAL A 1 88 ? -9.848 5.605 -1.043 1.00 98.62 88 VAL A N 1
ATOM 700 C CA . VAL A 1 88 ? -8.425 5.333 -1.303 1.00 98.62 88 VAL A CA 1
ATOM 701 C C . VAL A 1 88 ? -7.549 6.371 -0.608 1.00 98.62 88 VAL A C 1
ATOM 703 O O . VAL A 1 88 ? -7.574 7.557 -0.943 1.00 98.62 88 VAL A O 1
ATOM 706 N N . GLY A 1 89 ? -6.723 5.905 0.325 1.00 98.25 89 GLY A N 1
ATOM 707 C CA . GLY A 1 89 ? -5.733 6.699 1.044 1.00 98.25 89 GLY A CA 1
ATOM 708 C C . G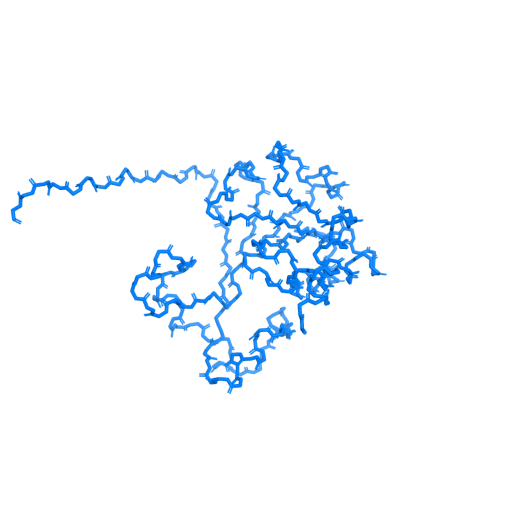LY A 1 89 ? -4.309 6.192 0.833 1.00 98.25 89 GLY A C 1
ATOM 709 O O . GLY A 1 89 ? -4.069 5.066 0.396 1.00 98.25 89 GLY A O 1
ATOM 710 N N . PHE A 1 90 ? -3.333 7.028 1.172 1.00 98.31 90 PHE A N 1
ATOM 711 C CA . PHE A 1 90 ? -1.921 6.669 1.139 1.00 98.31 90 PHE A CA 1
ATOM 712 C C . PHE A 1 90 ? -1.234 7.046 2.441 1.00 98.31 90 PHE A C 1
ATOM 714 O O . PHE A 1 90 ? -1.406 8.146 2.966 1.00 98.31 90 PHE A O 1
ATOM 721 N N . LEU A 1 91 ? -0.397 6.138 2.933 1.00 97.94 91 LEU A N 1
ATOM 722 C CA . LEU A 1 91 ? 0.333 6.300 4.178 1.00 97.94 91 LEU A CA 1
ATOM 723 C C . LEU A 1 91 ? 1.834 6.200 3.923 1.00 97.94 91 LEU A C 1
ATOM 725 O O . LEU A 1 91 ? 2.375 5.147 3.571 1.00 97.94 91 LEU A O 1
ATOM 729 N N . ARG A 1 92 ? 2.540 7.307 4.149 1.00 96.88 92 ARG A N 1
ATOM 730 C CA . ARG A 1 92 ? 3.995 7.340 4.048 1.00 96.88 92 ARG A CA 1
ATOM 731 C C . ARG A 1 92 ? 4.640 7.091 5.403 1.00 96.88 92 ARG A C 1
ATOM 733 O O . ARG A 1 92 ? 4.791 8.014 6.201 1.00 96.88 92 ARG A O 1
ATOM 740 N N . ILE A 1 93 ? 5.088 5.857 5.612 1.00 96.31 93 ILE A N 1
ATOM 741 C CA . ILE A 1 93 ? 5.763 5.404 6.835 1.00 96.31 93 ILE A CA 1
ATOM 742 C C . ILE A 1 93 ? 6.864 4.386 6.517 1.00 96.31 93 ILE A C 1
ATOM 744 O O . ILE A 1 93 ? 7.011 3.922 5.386 1.00 96.31 93 ILE A O 1
ATOM 748 N N . GLN A 1 94 ? 7.651 4.006 7.523 1.00 93.00 94 GLN A N 1
ATOM 749 C CA . GLN A 1 94 ? 8.430 2.769 7.442 1.00 93.00 94 GLN A CA 1
ATOM 750 C C . GLN A 1 94 ? 7.525 1.597 7.830 1.00 93.00 94 GLN A C 1
ATOM 752 O O . GLN A 1 94 ? 6.980 1.605 8.928 1.00 93.00 94 GLN A O 1
ATOM 757 N N . ILE A 1 95 ? 7.408 0.579 6.969 1.00 90.62 95 ILE A N 1
ATOM 758 C CA . ILE A 1 95 ? 6.540 -0.595 7.206 1.00 90.62 95 ILE A CA 1
ATOM 759 C C . ILE A 1 95 ? 6.876 -1.294 8.536 1.00 90.62 95 ILE A C 1
ATOM 761 O O . ILE A 1 95 ? 5.987 -1.799 9.206 1.00 90.62 95 ILE A O 1
ATOM 765 N N . GLY A 1 96 ? 8.139 -1.262 8.979 1.00 87.81 96 GLY A N 1
ATOM 766 C CA . GLY A 1 96 ? 8.537 -1.813 10.282 1.00 87.81 96 GLY A CA 1
ATOM 767 C C . GLY A 1 96 ? 7.833 -1.179 11.492 1.00 87.81 96 GLY A C 1
ATOM 768 O O . GLY A 1 96 ? 7.798 -1.794 12.551 1.00 87.81 96 GLY A O 1
ATOM 769 N N . ASN A 1 97 ? 7.242 0.007 11.329 1.00 90.12 97 ASN A N 1
ATOM 770 C CA . ASN A 1 97 ? 6.483 0.704 12.363 1.00 90.12 97 ASN A CA 1
ATOM 771 C C . ASN A 1 97 ? 4.966 0.550 12.179 1.00 90.12 97 ASN A C 1
ATOM 773 O O . ASN A 1 97 ? 4.222 1.259 12.834 1.00 90.12 97 ASN A O 1
ATOM 777 N N . ILE A 1 98 ? 4.477 -0.330 11.296 1.00 91.50 98 ILE A N 1
ATOM 778 C CA . ILE A 1 98 ? 3.046 -0.415 10.946 1.00 91.50 98 ILE A CA 1
ATOM 779 C C . ILE A 1 98 ? 2.126 -0.520 12.176 1.00 91.50 98 ILE A C 1
ATOM 781 O O . ILE A 1 98 ? 1.089 0.130 12.221 1.00 91.50 98 ILE A O 1
ATOM 785 N N . LEU A 1 99 ? 2.561 -1.233 13.220 1.00 90.25 99 LEU A N 1
ATOM 786 C CA . LEU A 1 99 ? 1.805 -1.415 14.465 1.00 90.25 99 LEU A CA 1
ATOM 787 C C . LEU A 1 99 ? 1.614 -0.126 15.285 1.00 90.25 99 LEU A C 1
ATOM 789 O O . LEU A 1 99 ? 0.823 -0.120 16.217 1.00 90.25 99 LEU A O 1
ATOM 793 N N . THR A 1 100 ? 2.322 0.965 14.975 1.00 92.62 100 THR A N 1
ATOM 794 C CA . THR A 1 100 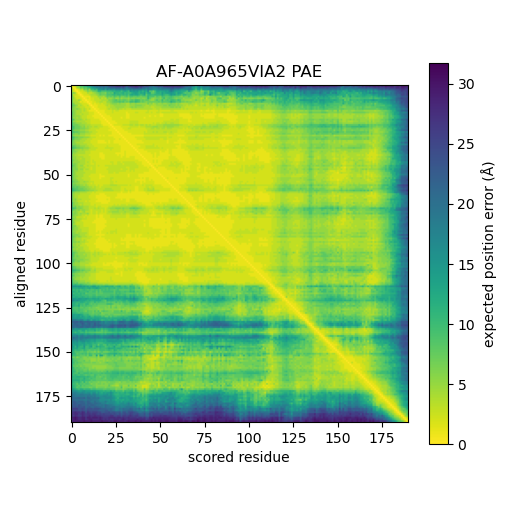? 2.103 2.272 15.620 1.00 92.62 100 THR A CA 1
ATOM 795 C C . THR A 1 100 ? 1.032 3.105 14.918 1.00 92.62 100 THR A C 1
ATOM 797 O O . THR A 1 100 ? 0.675 4.168 15.417 1.00 92.62 100 THR A O 1
ATOM 800 N N . TYR A 1 101 ? 0.563 2.670 13.745 1.00 96.50 101 TYR A N 1
ATOM 801 C CA . TYR A 1 101 ? -0.374 3.416 12.899 1.00 96.50 101 TYR A CA 1
ATOM 802 C C . TYR A 1 101 ? -1.770 2.796 12.837 1.00 96.50 101 TYR A C 1
ATOM 804 O O . TYR A 1 101 ? -2.667 3.437 12.299 1.00 96.50 101 TYR A O 1
ATOM 812 N N . PHE A 1 102 ? -1.946 1.589 13.378 1.00 95.25 102 PHE A N 1
ATOM 813 C CA . PHE A 1 102 ? -3.209 0.858 13.384 1.00 95.25 102 PHE A CA 1
ATOM 814 C C . PHE A 1 102 ? -3.456 0.259 14.768 1.00 95.25 102 PHE A C 1
ATOM 816 O O . PHE A 1 102 ? -2.540 -0.294 15.384 1.00 95.25 102 PHE A O 1
ATOM 823 N N . ALA A 1 103 ? -4.684 0.375 15.260 1.00 93.38 103 ALA A N 1
ATOM 824 C CA . ALA A 1 103 ? -5.148 -0.296 16.459 1.00 93.38 103 ALA A CA 1
ATOM 825 C C . ALA A 1 103 ? -5.333 -1.799 16.201 1.00 93.38 103 ALA A C 1
ATOM 827 O O . ALA A 1 103 ? -5.410 -2.271 15.064 1.00 93.38 103 ALA A O 1
ATOM 828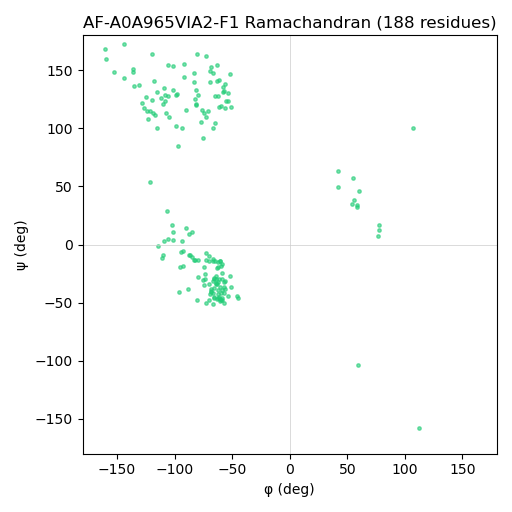 N N . GLN A 1 104 ? -5.398 -2.578 17.281 1.00 89.44 104 GLN A N 1
ATOM 829 C CA . GLN A 1 104 ? -5.679 -4.006 17.171 1.00 89.44 104 GLN A CA 1
ATOM 830 C C . GLN A 1 104 ? -7.069 -4.223 16.558 1.00 89.44 104 GLN A C 1
ATOM 832 O O . GLN A 1 104 ? -8.047 -3.671 17.054 1.00 89.44 104 GLN A O 1
ATOM 837 N N . GLY A 1 105 ? -7.139 -5.044 15.506 1.00 89.69 105 GLY A N 1
ATOM 838 C CA . GLY A 1 105 ? -8.385 -5.340 14.792 1.00 89.69 105 GLY A CA 1
ATOM 839 C C . GLY A 1 105 ? -8.864 -4.233 13.849 1.00 89.69 105 GLY A C 1
ATOM 840 O O . GLY A 1 105 ? -9.959 -4.343 13.325 1.00 89.69 105 GLY A O 1
ATOM 841 N N . GLU A 1 106 ? -8.072 -3.178 13.622 1.00 93.69 106 GLU A N 1
ATOM 842 C CA . GLU A 1 106 ? -8.454 -2.076 12.721 1.00 93.69 106 GLU A CA 1
ATOM 843 C C . GLU A 1 106 ? -8.235 -2.402 11.231 1.00 93.69 106 GLU A C 1
ATOM 845 O O . GLU A 1 106 ? -8.697 -1.668 10.369 1.00 93.69 106 GLU A O 1
ATOM 850 N N . VAL A 1 107 ? -7.506 -3.476 10.915 1.00 94.94 107 VAL A N 1
ATOM 851 C CA . VAL A 1 107 ? -7.184 -3.884 9.539 1.00 94.94 107 VAL A CA 1
ATOM 852 C C . VAL A 1 107 ? -7.746 -5.271 9.276 1.00 94.94 107 VAL A C 1
ATOM 854 O O . VAL A 1 107 ? -7.381 -6.220 9.975 1.00 94.94 107 VAL A O 1
ATOM 857 N N . ASP A 1 108 ? -8.553 -5.388 8.228 1.00 94.56 108 ASP A N 1
ATOM 858 C CA . ASP A 1 108 ? -9.248 -6.617 7.849 1.00 94.56 108 ASP A CA 1
ATOM 859 C C . ASP A 1 108 ? -8.404 -7.492 6.916 1.00 94.56 108 ASP A C 1
ATOM 861 O O . ASP A 1 108 ? -8.366 -8.718 7.056 1.00 94.56 108 ASP A O 1
ATOM 865 N N . GLU A 1 109 ? -7.669 -6.875 5.988 1.00 94.06 109 GLU A N 1
ATOM 866 C CA . GLU A 1 109 ? -6.881 -7.597 4.989 1.00 94.06 109 GLU A CA 1
ATOM 867 C C . GLU A 1 109 ? -5.563 -6.885 4.663 1.00 94.06 109 GLU A C 1
ATOM 869 O O . GLU A 1 109 ? -5.462 -5.656 4.631 1.00 94.06 109 GLU A O 1
ATOM 874 N N . ILE A 1 110 ? -4.512 -7.671 4.428 1.00 93.25 110 ILE A N 1
ATOM 875 C CA . ILE A 1 110 ? -3.186 -7.177 4.065 1.00 93.25 110 ILE A CA 1
ATOM 876 C C . ILE A 1 110 ? -2.740 -7.836 2.769 1.00 93.25 110 ILE A C 1
ATOM 878 O O . ILE A 1 110 ? -2.646 -9.059 2.667 1.00 93.25 110 ILE A O 1
ATOM 882 N N . TRP A 1 111 ? -2.362 -7.003 1.807 1.00 91.81 111 TRP A N 1
ATOM 883 C CA . TRP A 1 111 ? -1.793 -7.394 0.530 1.00 91.81 111 TRP A CA 1
ATOM 884 C C . TRP A 1 111 ? -0.317 -7.039 0.449 1.00 91.81 111 TRP A C 1
ATOM 886 O O . TRP A 1 111 ? 0.117 -5.925 0.755 1.00 91.81 111 TRP A O 1
ATOM 896 N N . ILE A 1 112 ? 0.464 -7.998 -0.035 1.00 88.94 112 ILE A N 1
ATOM 897 C CA . ILE A 1 112 ? 1.860 -7.808 -0.407 1.00 88.94 112 ILE A CA 1
ATOM 898 C C . ILE A 1 112 ? 1.998 -8.226 -1.866 1.00 88.94 112 ILE A C 1
ATOM 900 O O . ILE A 1 112 ? 1.955 -9.410 -2.211 1.00 88.94 112 ILE A O 1
ATOM 904 N N . ILE A 1 113 ? 2.182 -7.222 -2.716 1.00 83.50 113 ILE A N 1
ATOM 905 C CA . ILE A 1 113 ? 2.191 -7.369 -4.166 1.00 83.50 113 ILE A CA 1
ATOM 906 C C . ILE A 1 113 ? 3.641 -7.278 -4.640 1.00 83.50 113 ILE A C 1
ATOM 908 O O . ILE A 1 113 ? 4.272 -6.228 -4.555 1.00 83.50 113 ILE A O 1
ATOM 912 N N . PHE A 1 114 ? 4.196 -8.401 -5.094 1.00 76.62 114 PHE A N 1
ATOM 913 C CA . PHE A 1 114 ? 5.559 -8.498 -5.639 1.00 76.62 114 PHE A CA 1
ATOM 914 C C . PHE A 1 114 ? 6.646 -7.963 -4.688 1.00 76.62 114 PHE A C 1
ATOM 916 O O . PHE A 1 114 ? 7.419 -7.076 -5.064 1.00 76.62 114 PHE A O 1
ATOM 923 N N . PRO A 1 115 ? 6.748 -8.498 -3.451 1.00 77.56 115 PRO A N 1
ATOM 924 C CA . PRO A 1 115 ? 7.764 -8.049 -2.505 1.00 77.56 115 PRO A CA 1
ATOM 925 C C . PRO A 1 115 ? 9.168 -8.232 -3.090 1.00 77.56 115 PRO A C 1
ATOM 927 O O . PRO A 1 115 ? 9.484 -9.294 -3.633 1.00 77.56 115 PRO A O 1
ATOM 930 N N . ASP A 1 116 ? 10.032 -7.222 -2.934 1.00 76.50 116 ASP A N 1
ATOM 931 C CA . ASP A 1 116 ? 11.436 -7.329 -3.349 1.00 76.50 116 ASP A CA 1
ATOM 932 C C . ASP A 1 116 ? 12.067 -8.554 -2.656 1.00 76.50 116 ASP A C 1
ATOM 934 O O . ASP A 1 116 ? 12.048 -8.647 -1.421 1.00 76.50 116 ASP A O 1
ATOM 938 N N . PRO A 1 117 ? 12.628 -9.512 -3.416 1.00 71.94 117 PRO A N 1
ATOM 939 C CA . PRO A 1 117 ? 13.180 -10.730 -2.839 1.00 71.94 117 PRO A CA 1
ATOM 940 C C . PRO A 1 117 ? 14.425 -10.471 -1.979 1.00 71.94 117 PRO A C 1
ATOM 942 O O . PRO A 1 117 ? 14.846 -11.365 -1.244 1.00 71.94 117 PRO A O 1
ATOM 945 N N . PHE A 1 118 ? 15.046 -9.285 -2.070 1.00 77.94 118 PHE A N 1
ATOM 946 C CA . PHE A 1 118 ? 16.292 -8.922 -1.392 1.00 77.94 118 PHE A CA 1
ATOM 947 C C . PHE A 1 118 ? 17.312 -10.070 -1.430 1.00 77.94 118 PHE A C 1
ATOM 949 O O . PHE A 1 118 ? 17.687 -10.634 -0.400 1.00 77.94 118 PHE A O 1
ATOM 956 N N . LEU A 1 119 ? 17.748 -10.441 -2.638 1.00 75.19 119 LEU A N 1
ATOM 957 C CA . LEU A 1 119 ? 18.570 -11.638 -2.888 1.00 75.19 119 LEU A CA 1
ATOM 958 C C . LEU A 1 119 ? 19.904 -11.657 -2.123 1.00 75.19 119 LEU A C 1
ATOM 960 O O . LEU A 1 119 ? 20.444 -12.722 -1.861 1.00 75.19 119 LEU A O 1
ATOM 964 N N . ARG A 1 120 ? 20.435 -10.490 -1.741 1.00 77.38 120 ARG A N 1
ATOM 965 C CA . ARG A 1 120 ? 21.665 -10.391 -0.940 1.00 77.38 120 ARG A CA 1
ATOM 966 C C . ARG A 1 120 ? 21.364 -10.659 0.535 1.00 77.38 120 ARG A C 1
ATOM 968 O O . ARG A 1 120 ? 20.545 -9.946 1.114 1.00 77.38 120 ARG A O 1
ATOM 975 N N . ASP A 1 121 ? 22.102 -11.567 1.170 1.00 78.00 121 ASP A N 1
ATOM 976 C CA . ASP A 1 121 ? 21.877 -11.972 2.570 1.00 78.00 121 ASP A CA 1
ATOM 977 C C . ASP A 1 121 ? 21.910 -10.812 3.569 1.00 78.00 121 ASP A C 1
ATOM 979 O O . ASP A 1 121 ? 21.054 -10.719 4.448 1.00 78.00 121 ASP A O 1
ATOM 983 N N . GLY A 1 122 ? 22.804 -9.836 3.374 1.00 82.19 122 GLY A N 1
ATOM 984 C CA . GLY A 1 122 ? 22.851 -8.624 4.205 1.00 82.19 122 GLY A CA 1
ATOM 985 C C . GLY A 1 122 ? 21.568 -7.774 4.167 1.00 82.19 122 GLY A C 1
ATOM 986 O O . GLY A 1 122 ? 21.376 -6.895 5.010 1.00 82.19 122 GLY A O 1
ATOM 987 N N . LYS A 1 123 ? 20.673 -8.028 3.205 1.00 82.75 123 LYS A N 1
ATOM 988 C CA . LYS A 1 123 ? 19.362 -7.384 3.061 1.00 82.75 123 LYS A CA 1
ATOM 989 C C . LYS A 1 123 ? 18.188 -8.314 3.370 1.00 82.75 123 LYS A C 1
ATOM 991 O O . LYS A 1 123 ? 17.053 -7.855 3.288 1.00 82.75 123 LYS A O 1
ATOM 996 N N . ALA A 1 124 ? 18.424 -9.562 3.782 1.00 81.12 124 ALA A N 1
ATOM 997 C CA . ALA A 1 124 ? 17.359 -10.523 4.075 1.00 81.12 124 ALA A CA 1
ATOM 998 C C . ALA A 1 124 ? 16.368 -10.013 5.137 1.00 81.12 124 ALA A C 1
ATOM 1000 O O . ALA A 1 124 ? 15.175 -10.269 5.031 1.00 81.12 124 ALA A O 1
ATOM 1001 N N . LYS A 1 125 ? 16.839 -9.207 6.100 1.00 81.44 125 LYS A N 1
ATOM 1002 C CA . LYS A 1 125 ? 16.003 -8.551 7.123 1.00 81.44 125 LYS A CA 1
ATOM 1003 C C . LYS A 1 125 ? 14.957 -7.567 6.578 1.00 81.44 125 LYS A C 1
ATOM 1005 O O . LYS A 1 125 ? 14.085 -7.155 7.328 1.00 81.44 125 LYS A O 1
ATOM 1010 N N . ASN A 1 126 ? 15.073 -7.157 5.314 1.00 82.50 126 ASN A N 1
ATOM 1011 C CA . ASN A 1 126 ? 14.125 -6.250 4.668 1.00 82.50 126 ASN A CA 1
ATOM 1012 C C . ASN A 1 126 ? 13.033 -7.003 3.890 1.00 82.50 126 ASN A C 1
ATOM 1014 O O . ASN A 1 126 ? 12.121 -6.362 3.373 1.00 82.50 126 ASN A O 1
ATOM 1018 N N . ARG A 1 127 ? 13.129 -8.336 3.765 1.00 85.75 127 ARG A N 1
ATOM 1019 C CA . ARG A 1 127 ? 12.112 -9.150 3.089 1.00 85.75 127 ARG A CA 1
ATOM 1020 C C . ARG A 1 127 ? 10.810 -9.070 3.876 1.00 85.75 127 A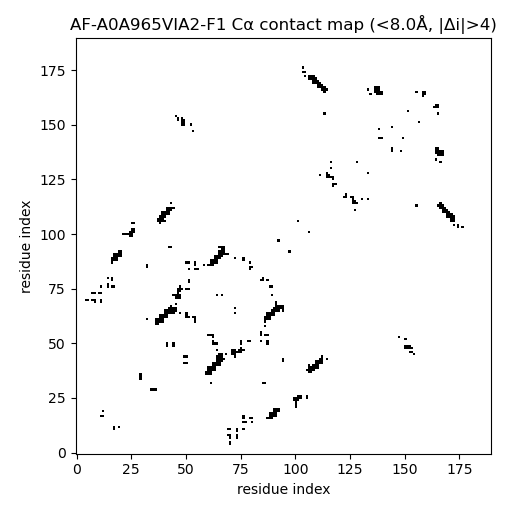RG A C 1
ATOM 1022 O O . ARG A 1 127 ? 10.798 -9.351 5.070 1.00 85.75 127 ARG A O 1
ATOM 1029 N N . LEU A 1 128 ? 9.725 -8.732 3.186 1.00 82.25 128 LEU A N 1
ATOM 1030 C CA . LEU A 1 128 ? 8.381 -8.751 3.771 1.00 82.25 128 LEU A CA 1
ATOM 1031 C C . LEU A 1 128 ? 7.842 -10.177 3.926 1.00 82.25 128 LEU A C 1
ATOM 1033 O O . LEU A 1 128 ? 6.919 -10.415 4.694 1.00 82.25 128 LEU A O 1
ATOM 1037 N N . THR A 1 129 ? 8.417 -11.128 3.194 1.00 81.62 129 THR A N 1
ATOM 1038 C CA . THR A 1 129 ? 7.923 -12.498 3.097 1.00 81.62 129 THR A CA 1
ATOM 1039 C C . THR A 1 129 ? 9.078 -13.487 3.197 1.00 81.62 129 THR A C 1
ATOM 1041 O O . THR A 1 129 ? 10.216 -13.214 2.799 1.00 81.62 129 THR A O 1
ATOM 1044 N N . HIS A 1 130 ? 8.802 -14.666 3.755 1.00 78.94 130 HIS A N 1
ATOM 1045 C CA . HIS A 1 130 ? 9.794 -15.734 3.786 1.00 78.94 130 HIS A CA 1
ATOM 1046 C C . HIS A 1 130 ? 10.029 -16.265 2.355 1.00 78.94 130 HIS A C 1
ATOM 1048 O O . HIS A 1 130 ? 9.047 -16.481 1.642 1.00 78.94 130 HIS A O 1
ATOM 1054 N N . PRO A 1 131 ? 11.277 -16.574 1.939 1.00 73.12 131 PRO A N 1
ATOM 1055 C CA . PRO A 1 131 ? 11.584 -17.049 0.581 1.00 73.12 131 PRO A CA 1
ATOM 1056 C C . PRO A 1 131 ? 10.745 -18.238 0.087 1.00 73.12 131 PRO A C 1
ATOM 1058 O O . PRO A 1 131 ? 10.519 -18.395 -1.105 1.00 73.12 131 PRO A O 1
ATOM 1061 N N . LYS A 1 132 ? 10.248 -19.077 1.004 1.00 71.06 132 LYS A N 1
ATOM 1062 C CA . LYS A 1 132 ? 9.354 -20.199 0.663 1.00 71.06 132 LYS A CA 1
ATOM 1063 C C . LYS A 1 132 ? 8.052 -19.740 -0.011 1.00 71.06 132 LYS A C 1
ATOM 1065 O O . LYS A 1 132 ? 7.607 -20.407 -0.935 1.00 71.06 132 LYS A O 1
ATOM 1070 N N . PHE A 1 133 ? 7.486 -18.604 0.404 1.00 66.12 133 PHE A N 1
ATOM 1071 C CA . PHE A 1 133 ? 6.241 -18.074 -0.164 1.00 66.12 133 PHE A CA 1
ATOM 1072 C C . PHE A 1 133 ? 6.464 -17.352 -1.500 1.00 66.12 133 PHE A C 1
ATOM 1074 O O . PHE A 1 133 ? 5.590 -17.360 -2.354 1.00 66.12 133 PHE A O 1
ATOM 1081 N N . THR A 1 134 ? 7.645 -16.773 -1.731 1.00 62.22 134 THR A N 1
ATOM 1082 C CA . THR A 1 134 ? 7.959 -16.065 -2.988 1.00 62.22 134 THR A CA 1
ATOM 1083 C C . THR A 1 134 ? 8.454 -16.973 -4.113 1.00 62.22 134 THR A C 1
ATOM 1085 O O . THR A 1 134 ? 8.579 -16.533 -5.253 1.00 62.22 134 THR A O 1
ATOM 1088 N N . LEU A 1 135 ? 8.771 -18.236 -3.825 1.00 58.84 135 LEU A N 1
ATOM 1089 C CA . LEU A 1 135 ? 9.262 -19.178 -4.836 1.00 58.84 135 LEU A CA 1
ATOM 1090 C C . LEU A 1 135 ? 8.146 -20.009 -5.489 1.00 58.84 135 LEU A C 1
ATOM 1092 O O . LEU A 1 135 ? 8.371 -20.562 -6.571 1.00 58.84 135 LEU A O 1
ATOM 1096 N N . GLN A 1 136 ? 6.967 -20.086 -4.860 1.00 58.66 136 GLN A N 1
ATOM 1097 C CA . GLN A 1 136 ? 5.908 -21.043 -5.210 1.00 58.66 136 GLN A CA 1
ATOM 1098 C C . GLN A 1 136 ? 4.641 -20.422 -5.830 1.00 58.66 136 GLN A C 1
ATOM 1100 O O . GLN A 1 136 ? 3.828 -21.169 -6.368 1.00 58.66 136 GLN A O 1
ATOM 1105 N N . HIS A 1 137 ? 4.466 -19.096 -5.807 1.00 67.44 137 HIS A N 1
ATOM 1106 C CA . HIS A 1 137 ? 3.186 -18.444 -6.124 1.00 67.44 137 HIS A CA 1
ATOM 1107 C C . HIS A 1 137 ? 3.275 -17.455 -7.291 1.00 67.44 137 HIS A C 1
ATOM 1109 O O . HIS A 1 137 ? 2.866 -16.308 -7.164 1.00 67.44 137 HIS A O 1
ATOM 1115 N N . ASP A 1 138 ? 3.792 -17.898 -8.437 1.00 79.00 138 ASP A N 1
ATOM 1116 C CA . ASP A 1 138 ? 3.786 -17.077 -9.652 1.00 79.00 138 ASP A CA 1
ATOM 1117 C C . ASP A 1 138 ? 2.373 -17.014 -10.255 1.00 79.00 138 ASP A C 1
ATOM 1119 O O . ASP A 1 138 ? 1.848 -18.034 -10.711 1.00 79.00 138 ASP A O 1
ATOM 1123 N N . ILE A 1 139 ? 1.749 -15.833 -10.238 1.00 80.88 139 ILE A N 1
ATOM 1124 C CA . ILE A 1 139 ? 0.361 -15.646 -10.688 1.00 80.88 139 ILE A CA 1
ATOM 1125 C C . ILE A 1 139 ? 0.209 -15.907 -12.190 1.00 80.88 139 ILE A C 1
ATOM 1127 O O . ILE A 1 139 ? -0.832 -16.395 -12.620 1.00 80.88 139 ILE A O 1
ATOM 1131 N N . TYR A 1 140 ? 1.267 -15.682 -12.974 1.00 81.00 140 TYR A N 1
ATOM 1132 C CA . TYR A 1 140 ? 1.262 -15.908 -14.421 1.00 81.00 140 TYR A CA 1
ATOM 1133 C C . TYR A 1 140 ? 1.540 -17.359 -14.822 1.00 81.00 140 TYR A C 1
ATOM 1135 O O . TYR A 1 140 ? 1.289 -17.743 -15.963 1.00 81.00 140 TYR A O 1
ATOM 1143 N N . ALA A 1 141 ? 2.017 -18.204 -13.903 1.00 79.94 141 ALA A N 1
ATOM 1144 C CA . ALA A 1 141 ? 2.344 -19.595 -14.221 1.00 79.94 141 ALA A CA 1
ATOM 1145 C C . ALA A 1 141 ? 1.106 -20.467 -14.508 1.00 79.94 141 ALA A C 1
ATOM 1147 O O . ALA A 1 141 ? 1.249 -21.579 -15.012 1.00 79.94 141 ALA A O 1
ATOM 1148 N N . LYS A 1 142 ? -0.100 -19.989 -14.172 1.00 72.31 142 LYS A N 1
ATOM 1149 C CA . LYS A 1 142 ? -1.361 -20.744 -14.276 1.00 72.31 142 LYS A CA 1
ATOM 1150 C C . LYS A 1 142 ? -2.260 -20.317 -15.445 1.00 72.31 142 LYS A C 1
ATOM 1152 O O . LYS A 1 142 ? -3.354 -20.857 -15.570 1.00 72.31 142 LYS A O 1
ATOM 1157 N N . GLY A 1 143 ? -1.806 -19.405 -16.307 1.00 76.06 143 GLY A N 1
ATOM 1158 C CA . GLY A 1 143 ? -2.585 -18.887 -17.437 1.00 76.06 143 GLY A CA 1
ATOM 1159 C C . GLY A 1 143 ? -2.967 -17.411 -17.268 1.00 76.06 143 GLY A C 1
ATOM 1160 O O . GLY A 1 143 ? -2.276 -16.688 -16.548 1.00 76.06 143 GLY A O 1
ATOM 1161 N N . PRO A 1 144 ? -4.024 -16.938 -17.958 1.00 77.19 144 PRO A N 1
ATOM 1162 C CA . PRO A 1 144 ? -4.482 -15.558 -17.851 1.00 77.19 144 PRO A CA 1
ATOM 1163 C C . PRO A 1 144 ? -4.837 -15.218 -16.405 1.00 77.19 144 PRO A C 1
ATOM 1165 O O . PRO A 1 144 ? -5.551 -15.963 -15.738 1.00 77.19 144 PRO A O 1
ATOM 1168 N N . VAL A 1 145 ? -4.326 -14.089 -15.928 1.00 81.19 145 VAL A N 1
ATOM 1169 C CA . VAL A 1 145 ? -4.600 -13.610 -14.577 1.00 81.19 145 VAL A CA 1
ATOM 1170 C C . VAL A 1 145 ? -5.953 -12.906 -14.579 1.00 81.19 145 VAL A C 1
ATOM 1172 O O . VAL A 1 145 ? -6.152 -11.949 -15.329 1.00 81.19 145 VAL A O 1
ATOM 1175 N N . GLU A 1 146 ? -6.883 -13.390 -13.759 1.00 82.50 146 GLU A N 1
ATOM 1176 C CA . GLU A 1 146 ? -8.209 -12.791 -13.603 1.00 82.50 146 GLU A CA 1
ATOM 1177 C C . GLU A 1 146 ? -8.186 -11.581 -12.660 1.00 82.50 146 GLU A C 1
ATOM 1179 O O . GLU A 1 146 ? -7.240 -11.350 -11.901 1.00 82.50 146 GLU A O 1
ATOM 1184 N N . TRP A 1 147 ? -9.247 -10.780 -12.716 1.00 78.81 147 TRP A N 1
ATOM 1185 C CA . TRP A 1 147 ? -9.451 -9.667 -11.795 1.00 78.81 147 TRP A CA 1
ATOM 1186 C C . TRP A 1 147 ? -9.591 -10.182 -10.343 1.00 78.81 147 TRP A C 1
ATOM 1188 O O . TRP A 1 147 ? -10.231 -11.215 -10.146 1.00 78.81 147 TRP A O 1
ATOM 1198 N N . PRO A 1 148 ? -9.027 -9.508 -9.316 1.00 76.81 148 PRO A N 1
ATOM 1199 C CA . PRO A 1 148 ? -8.322 -8.218 -9.346 1.00 76.81 148 PRO A CA 1
ATOM 1200 C C . PRO A 1 148 ? -6.823 -8.290 -9.674 1.00 76.81 148 PRO A C 1
ATOM 1202 O O . PRO A 1 148 ? -6.199 -7.262 -9.934 1.00 76.81 148 PRO A O 1
ATOM 1205 N N . LEU A 1 149 ? -6.238 -9.487 -9.731 1.00 79.62 149 LEU A N 1
ATOM 1206 C CA . LEU A 1 149 ? -4.806 -9.683 -9.986 1.00 79.62 149 LEU A CA 1
ATOM 1207 C C . LEU A 1 149 ? -4.370 -9.224 -11.388 1.00 79.62 149 LEU A C 1
ATOM 1209 O O . LEU A 1 149 ? -3.182 -9.047 -11.638 1.00 79.62 149 LEU A O 1
ATOM 1213 N N . SER A 1 150 ? -5.322 -8.994 -12.294 1.00 78.44 150 SER A N 1
ATOM 1214 C CA . SER A 1 150 ? -5.088 -8.436 -13.625 1.00 78.44 150 SER A CA 1
ATOM 1215 C C . SER A 1 150 ? -4.741 -6.937 -13.632 1.00 78.44 150 SER A C 1
ATOM 1217 O O . SER A 1 150 ? -4.441 -6.397 -14.701 1.00 78.44 150 SER A O 1
ATOM 1219 N N . ILE A 1 151 ? -4.825 -6.230 -12.495 1.00 80.62 151 ILE A N 1
ATOM 1220 C CA . ILE A 1 151 ? -4.443 -4.813 -12.398 1.00 80.62 151 ILE A CA 1
ATOM 1221 C C . ILE A 1 151 ? -2.937 -4.679 -12.654 1.00 80.62 151 ILE A C 1
ATOM 1223 O O . ILE A 1 151 ? -2.115 -4.957 -11.787 1.00 80.62 151 ILE A O 1
ATOM 1227 N N . GLN A 1 152 ? -2.587 -4.197 -13.847 1.00 79.50 152 GLN A N 1
ATOM 1228 C CA . GLN A 1 152 ? -1.197 -4.034 -14.265 1.00 79.50 152 GLN A CA 1
ATOM 1229 C C . GLN A 1 152 ? -0.523 -2.883 -13.516 1.00 79.50 152 GLN A C 1
ATOM 1231 O O . GLN A 1 152 ? -0.864 -1.709 -13.706 1.00 79.50 152 GLN A O 1
ATOM 1236 N N . THR A 1 153 ? 0.481 -3.206 -12.704 1.00 82.62 153 THR A N 1
ATOM 1237 C CA . THR A 1 153 ? 1.303 -2.192 -12.030 1.00 82.62 153 THR A CA 1
ATOM 1238 C C . THR A 1 153 ? 2.540 -1.843 -12.860 1.00 82.62 153 THR A C 1
ATOM 1240 O O . THR A 1 153 ? 3.059 -2.645 -13.639 1.00 82.62 153 THR A O 1
ATOM 1243 N N . TYR A 1 154 ? 3.098 -0.642 -12.681 1.00 84.31 154 TYR A N 1
ATOM 1244 C CA . TYR A 1 154 ? 4.340 -0.280 -13.376 1.00 84.31 154 TYR A CA 1
ATOM 1245 C C . TYR A 1 154 ? 5.511 -1.224 -13.056 1.00 84.31 154 TYR A C 1
ATOM 1247 O O . TYR A 1 154 ? 6.341 -1.509 -13.920 1.00 84.31 154 TYR A O 1
ATOM 1255 N N . TYR A 1 155 ? 5.627 -1.657 -11.798 1.00 82.06 155 TYR A N 1
ATOM 1256 C CA . TYR A 1 155 ? 6.753 -2.482 -11.360 1.00 82.06 155 TYR A CA 1
ATOM 1257 C C . TYR A 1 155 ? 6.638 -3.924 -11.837 1.00 82.06 155 TYR A C 1
ATOM 1259 O O . TYR A 1 155 ? 7.667 -4.540 -12.104 1.00 82.06 155 TYR A O 1
ATOM 1267 N N . GLU A 1 156 ? 5.423 -4.426 -11.997 1.00 80.88 156 GLU A N 1
ATOM 1268 C CA . GLU A 1 156 ? 5.149 -5.723 -12.600 1.00 80.88 156 GLU A CA 1
ATOM 1269 C C . GLU A 1 156 ? 5.658 -5.798 -14.039 1.00 80.88 156 GLU A C 1
ATOM 1271 O O . GLU A 1 156 ? 6.436 -6.695 -14.350 1.00 80.88 156 GLU A O 1
ATOM 1276 N N . GLY A 1 157 ? 5.360 -4.799 -14.878 1.00 81.44 157 GLY A N 1
ATOM 1277 C CA . GLY A 1 157 ? 5.893 -4.746 -16.244 1.00 81.44 157 GLY A CA 1
ATOM 1278 C C . GLY A 1 157 ? 7.428 -4.769 -16.296 1.00 81.44 157 GLY A C 1
ATOM 1279 O O . GLY A 1 157 ? 8.013 -5.425 -17.155 1.00 81.44 157 GLY A O 1
ATOM 1280 N N . LEU A 1 158 ? 8.099 -4.117 -15.336 1.00 82.88 158 LEU A N 1
ATOM 1281 C CA . LEU A 1 158 ? 9.560 -4.192 -15.209 1.00 82.88 158 LEU A CA 1
ATOM 1282 C C . LEU A 1 158 ? 10.048 -5.581 -14.775 1.00 82.88 158 LEU A C 1
ATOM 1284 O O . LEU A 1 158 ? 11.072 -6.043 -15.262 1.00 82.88 158 LEU A O 1
ATOM 1288 N N . HIS A 1 159 ? 9.344 -6.240 -13.854 1.00 81.56 159 HIS A N 1
ATOM 1289 C CA . HIS A 1 159 ? 9.716 -7.578 -13.390 1.00 81.56 159 HIS A CA 1
ATOM 1290 C C . HIS A 1 159 ? 9.519 -8.626 -14.485 1.00 81.56 159 HIS A C 1
ATOM 1292 O O . HIS A 1 159 ? 10.395 -9.468 -14.669 1.00 81.56 159 HIS A O 1
ATOM 1298 N N . LEU A 1 160 ? 8.424 -8.535 -15.242 1.00 83.38 160 LEU A N 1
ATOM 1299 C CA . LEU A 1 160 ? 8.157 -9.391 -16.396 1.00 83.38 160 LEU A CA 1
ATOM 1300 C C . LEU A 1 160 ? 9.222 -9.214 -17.485 1.00 83.38 160 LEU A C 1
ATOM 1302 O O . LEU A 1 160 ? 9.731 -10.206 -17.997 1.00 83.38 160 LEU A O 1
ATOM 1306 N N . ALA A 1 161 ? 9.631 -7.974 -17.779 1.00 84.44 161 ALA A N 1
ATOM 1307 C CA . ALA A 1 161 ? 10.725 -7.702 -18.717 1.00 84.44 161 ALA A CA 1
ATOM 1308 C C . ALA A 1 161 ? 12.075 -8.298 -18.262 1.00 84.44 161 ALA A C 1
ATOM 1310 O O . ALA A 1 161 ? 12.891 -8.687 -19.095 1.00 84.44 161 ALA A O 1
ATOM 1311 N N . ASP A 1 162 ? 12.284 -8.416 -16.948 1.00 83.38 162 ASP A N 1
ATOM 1312 C CA . ASP A 1 162 ? 13.455 -9.045 -16.327 1.00 83.38 162 ASP A CA 1
ATOM 1313 C C . ASP A 1 162 ? 13.296 -10.575 -16.126 1.00 83.38 162 ASP A C 1
ATOM 1315 O O . ASP A 1 162 ? 14.123 -11.187 -15.444 1.00 83.38 162 ASP A O 1
ATOM 1319 N N . ASN A 1 163 ? 12.244 -11.211 -16.666 1.00 81.50 163 ASN A N 1
ATOM 1320 C CA . ASN A 1 163 ? 11.901 -12.630 -16.450 1.00 81.50 163 ASN A CA 1
ATOM 1321 C C . ASN A 1 163 ? 11.785 -13.029 -14.963 1.00 81.50 163 ASN A C 1
ATOM 1323 O O . ASN A 1 163 ? 12.157 -14.135 -14.557 1.00 81.50 163 ASN A O 1
ATOM 1327 N N . ARG A 1 164 ? 11.289 -12.123 -14.117 1.00 80.38 164 ARG A N 1
ATOM 1328 C CA . ARG A 1 164 ? 11.038 -12.392 -12.697 1.00 80.38 164 ARG A CA 1
ATOM 1329 C C . ARG A 1 164 ? 9.608 -12.871 -12.480 1.00 80.38 164 ARG A C 1
ATOM 1331 O O . ARG A 1 164 ? 8.676 -12.371 -13.098 1.00 80.38 164 ARG A O 1
ATOM 1338 N N . LYS A 1 165 ? 9.457 -13.794 -11.528 1.00 82.25 165 LYS A N 1
ATOM 1339 C CA . LYS A 1 165 ? 8.155 -14.284 -11.062 1.00 82.25 165 LYS A CA 1
ATOM 1340 C C . LYS A 1 165 ? 7.369 -13.194 -10.349 1.00 82.25 165 LYS A C 1
ATOM 1342 O O . LYS A 1 165 ? 7.943 -12.369 -9.630 1.00 82.25 165 LYS A O 1
ATOM 1347 N N . ILE A 1 166 ? 6.054 -13.270 -10.482 1.00 80.25 166 ILE A N 1
ATOM 1348 C CA . ILE A 1 166 ? 5.114 -12.278 -9.986 1.00 80.25 166 ILE A CA 1
ATOM 1349 C C . ILE A 1 166 ? 4.266 -12.947 -8.898 1.00 80.25 166 ILE A C 1
ATOM 1351 O O . ILE A 1 166 ? 3.368 -13.724 -9.187 1.00 80.25 166 ILE A O 1
ATOM 1355 N N . ASN A 1 167 ? 4.600 -12.699 -7.626 1.00 81.44 167 ASN A N 1
ATOM 1356 C CA . ASN A 1 167 ? 3.903 -13.271 -6.466 1.00 81.44 167 ASN A CA 1
ATOM 1357 C C . ASN A 1 167 ? 2.925 -12.305 -5.787 1.00 81.44 167 ASN A C 1
ATOM 1359 O O . ASN A 1 167 ? 3.306 -11.193 -5.420 1.00 81.44 167 ASN A O 1
ATOM 1363 N N . PHE A 1 168 ? 1.716 -12.783 -5.510 1.00 81.81 168 PHE A N 1
ATOM 1364 C CA . PHE A 1 168 ? 0.713 -12.081 -4.712 1.00 81.81 168 PHE A CA 1
ATOM 1365 C C . PHE A 1 168 ? 0.432 -12.849 -3.420 1.00 81.81 168 PHE A C 1
ATOM 1367 O O . PHE A 1 168 ? 0.226 -14.063 -3.451 1.00 81.81 168 PHE A O 1
ATOM 1374 N N . ILE A 1 169 ? 0.446 -12.147 -2.286 1.00 82.94 169 ILE A N 1
ATOM 1375 C CA . ILE A 1 169 ? 0.125 -12.711 -0.973 1.00 82.94 169 ILE A CA 1
ATOM 1376 C C . ILE A 1 169 ? -0.937 -11.825 -0.324 1.00 82.94 169 ILE A C 1
ATOM 1378 O O . ILE A 1 169 ? -0.691 -10.638 -0.114 1.00 82.94 169 ILE A O 1
ATOM 1382 N N . SER A 1 170 ? -2.079 -12.429 0.010 1.00 81.69 170 SER A N 1
ATOM 1383 C CA . SER A 1 170 ? -3.126 -11.839 0.845 1.00 81.69 170 SER A CA 1
ATOM 1384 C C . SER A 1 170 ? -3.317 -12.673 2.116 1.00 81.69 170 SER A C 1
ATOM 1386 O O . SER A 1 170 ? -3.212 -13.904 2.070 1.00 81.69 170 SER A O 1
ATOM 1388 N N . PHE A 1 171 ? -3.541 -12.004 3.248 1.00 85.12 171 PHE A N 1
ATOM 1389 C CA . PHE A 1 171 ? -3.896 -12.619 4.525 1.00 85.12 171 PHE A CA 1
ATOM 1390 C C . PHE A 1 171 ? -4.554 -11.605 5.472 1.00 85.12 171 PHE A C 1
ATOM 1392 O O . PHE A 1 171 ? -4.328 -10.400 5.366 1.00 85.12 171 PHE A O 1
ATOM 1399 N N . SER A 1 172 ? -5.289 -12.117 6.458 1.00 83.38 172 SER A N 1
ATOM 1400 C CA . SER A 1 172 ? -5.816 -11.350 7.593 1.00 83.38 172 SER A CA 1
ATOM 1401 C C . SER A 1 172 ? -5.028 -11.663 8.864 1.00 83.38 172 SER A C 1
ATOM 1403 O O . SER A 1 172 ? -4.420 -12.733 8.994 1.00 83.38 172 SER A O 1
ATOM 1405 N N . LEU A 1 173 ? -5.016 -10.730 9.815 1.00 76.50 173 LEU A N 1
ATOM 1406 C CA . LEU A 1 173 ? -4.423 -10.965 11.131 1.00 76.50 173 LEU A CA 1
ATOM 1407 C C . LEU A 1 173 ? -5.427 -11.681 12.050 1.00 76.50 173 LEU A C 1
ATOM 1409 O O . LEU A 1 173 ? -6.628 -11.463 11.927 1.00 76.50 173 LEU A O 1
ATOM 1413 N N . PRO A 1 174 ? -4.963 -12.543 12.972 1.00 74.69 174 PRO A N 1
ATOM 1414 C CA . PRO A 1 174 ? -5.847 -13.179 13.941 1.00 74.69 174 PRO A CA 1
ATOM 1415 C C . PRO A 1 174 ? -6.376 -12.162 14.963 1.00 74.69 174 PRO A C 1
ATOM 1417 O O . PRO A 1 174 ? -5.646 -11.261 15.373 1.00 74.69 174 PRO A O 1
ATOM 1420 N N . ASP A 1 175 ? -7.589 -12.389 15.477 1.00 74.38 175 ASP A N 1
ATOM 1421 C CA . ASP A 1 175 ? -8.204 -11.542 16.520 1.00 74.38 175 ASP A CA 1
ATOM 1422 C C . ASP A 1 175 ? -7.367 -11.474 17.810 1.00 74.38 175 ASP A C 1
ATOM 1424 O O . ASP A 1 175 ? -7.392 -10.497 18.565 1.00 74.38 175 ASP A O 1
ATOM 1428 N N . LYS A 1 176 ? -6.620 -12.550 18.087 1.00 76.19 176 LYS A N 1
ATOM 1429 C CA . LYS A 1 176 ? -5.775 -12.672 19.276 1.00 76.19 176 LYS A CA 1
ATOM 1430 C C . LYS A 1 176 ? -4.421 -11.990 19.053 1.00 76.19 176 LYS A C 1
ATOM 1432 O O . LYS A 1 176 ? -3.817 -12.195 17.999 1.00 76.19 176 LYS A O 1
ATOM 1437 N N . PRO A 1 177 ? -3.876 -11.286 20.066 1.00 73.62 177 PRO A N 1
ATOM 1438 C CA . PRO A 1 177 ? -2.552 -10.683 19.974 1.00 73.62 177 PRO A CA 1
ATOM 1439 C C . PRO A 1 177 ? -1.480 -11.697 19.565 1.00 73.62 177 PRO A C 1
ATOM 1441 O O . PRO A 1 177 ? -1.342 -12.763 20.172 1.00 73.62 177 PRO A O 1
ATOM 1444 N N . ILE A 1 178 ? -0.683 -11.341 18.557 1.00 70.00 178 ILE A N 1
ATOM 1445 C CA . ILE A 1 178 ? 0.491 -12.122 18.170 1.00 70.00 178 ILE A CA 1
ATOM 1446 C C . ILE A 1 178 ? 1.562 -11.923 19.247 1.00 70.00 178 ILE A C 1
ATOM 1448 O O . ILE A 1 178 ? 2.158 -10.853 19.365 1.00 70.00 178 ILE A O 1
ATOM 1452 N N . VAL A 1 179 ? 1.826 -12.969 20.031 1.00 74.81 179 VAL A N 1
ATOM 1453 C CA . VAL A 1 179 ? 2.918 -12.968 21.011 1.00 74.81 179 VAL A CA 1
ATOM 1454 C C . VAL A 1 179 ? 4.232 -13.184 20.269 1.00 74.81 179 VAL A C 1
ATOM 1456 O O . VAL A 1 179 ? 4.540 -14.293 19.831 1.00 74.81 179 VAL A O 1
ATOM 1459 N N . ILE A 1 180 ? 5.016 -12.117 20.116 1.00 68.75 180 ILE A N 1
ATOM 1460 C CA . ILE A 1 180 ? 6.354 -12.204 19.529 1.00 68.75 180 ILE A CA 1
ATOM 1461 C C . ILE A 1 180 ? 7.292 -12.793 20.593 1.00 68.75 180 ILE A C 1
ATOM 1463 O O . ILE A 1 180 ? 7.504 -12.153 21.627 1.00 68.75 180 ILE A O 1
ATOM 1467 N N . PRO A 1 181 ? 7.874 -13.987 20.380 1.00 67.31 181 PRO A N 1
ATOM 1468 C CA . PRO A 1 181 ? 8.827 -14.535 21.329 1.00 67.31 181 PRO A CA 1
ATOM 1469 C C . PRO A 1 181 ? 10.043 -13.602 21.439 1.00 67.31 181 PRO A C 1
ATOM 1471 O O . PRO A 1 181 ? 10.497 -13.056 20.425 1.00 67.31 181 PRO A O 1
ATOM 1474 N N . PRO A 1 182 ? 10.600 -13.411 22.648 1.00 75.94 182 PRO A N 1
ATOM 1475 C CA . PRO A 1 182 ? 11.772 -12.572 22.829 1.00 75.94 182 PRO A CA 1
ATOM 1476 C C . PRO A 1 182 ? 12.910 -13.074 21.942 1.00 75.94 182 PRO A C 1
ATOM 1478 O O . PRO A 1 182 ? 13.147 -14.278 21.805 1.00 75.94 182 PRO A O 1
ATOM 1481 N N . LYS A 1 183 ? 13.625 -12.133 21.321 1.00 64.81 183 LYS A N 1
ATOM 1482 C CA . LYS A 1 183 ? 14.786 -12.437 20.483 1.00 64.81 183 LYS A CA 1
ATOM 1483 C C . LYS A 1 183 ? 15.774 -13.236 21.336 1.00 64.81 183 LYS A C 1
ATOM 1485 O O . LYS A 1 183 ? 16.251 -12.707 22.340 1.00 64.81 183 LYS A O 1
ATOM 1490 N N . LYS A 1 184 ? 16.068 -14.493 20.968 1.00 66.44 184 LYS A N 1
ATOM 1491 C CA . LYS A 1 184 ? 17.105 -15.281 21.655 1.00 66.44 184 LYS A CA 1
ATOM 1492 C C . LYS A 1 184 ? 18.374 -14.429 21.700 1.00 66.44 184 LYS A C 1
ATOM 1494 O O . LYS A 1 184 ? 18.875 -14.027 20.645 1.00 66.44 184 LYS A O 1
ATOM 1499 N N . LYS A 1 185 ? 18.855 -14.101 22.905 1.00 56.38 185 LYS A N 1
ATOM 1500 C CA . LYS A 1 185 ? 20.195 -13.531 23.060 1.00 56.38 185 LYS A CA 1
ATOM 1501 C C . LYS A 1 185 ? 21.157 -14.541 22.440 1.00 56.38 185 LYS A C 1
ATOM 1503 O O . LYS A 1 185 ? 21.014 -15.737 22.682 1.00 56.38 185 LYS A O 1
ATOM 1508 N N . LYS A 1 186 ? 22.080 -14.074 21.596 1.00 52.91 186 LYS A N 1
ATOM 1509 C CA . LYS A 1 186 ? 23.250 -14.892 21.282 1.00 52.91 186 LYS A CA 1
ATOM 1510 C C . LYS A 1 186 ? 23.938 -15.125 22.621 1.00 52.91 186 LYS A C 1
ATOM 1512 O O . LYS A 1 186 ? 24.243 -14.151 23.303 1.00 52.91 186 LYS A O 1
ATOM 1517 N N . GLU A 1 187 ? 24.066 -16.380 23.027 1.00 53.09 187 GLU A N 1
ATOM 1518 C CA . GLU A 1 187 ? 25.000 -16.720 24.089 1.00 53.09 187 GLU A CA 1
ATOM 1519 C C . GLU A 1 187 ? 26.383 -16.323 23.575 1.00 53.09 187 GLU A C 1
ATOM 1521 O O . GLU A 1 187 ? 26.810 -16.756 22.501 1.00 53.09 187 GLU A O 1
ATOM 1526 N N . ASP A 1 188 ? 27.022 -15.395 24.282 1.00 52.66 188 ASP A N 1
ATOM 1527 C CA . ASP A 1 188 ? 28.419 -15.071 24.054 1.00 52.66 188 ASP A CA 1
ATOM 1528 C C . ASP A 1 188 ? 29.238 -16.301 24.468 1.00 52.66 188 ASP A C 1
ATOM 1530 O O . ASP A 1 188 ? 29.469 -16.533 25.652 1.00 52.66 188 ASP A O 1
ATOM 1534 N N . GLY A 1 189 ? 29.649 -17.095 23.478 1.00 57.25 189 GLY A N 1
ATOM 1535 C CA . GLY A 1 189 ? 30.682 -18.119 23.620 1.00 57.25 189 GLY A CA 1
ATOM 1536 C C . GLY A 1 189 ? 30.191 -19.566 23.630 1.00 57.25 189 GLY A C 1
ATOM 1537 O O . GLY A 1 189 ? 29.805 -20.088 24.671 1.00 57.25 189 GLY A O 1
ATOM 1538 N N . GLN A 1 190 ? 30.333 -20.227 22.477 1.00 37.53 190 GLN A N 1
ATOM 1539 C CA . GLN A 1 190 ? 31.161 -21.429 22.288 1.00 37.53 190 GLN A CA 1
ATOM 1540 C C . GLN A 1 190 ? 31.531 -21.563 20.809 1.00 37.53 190 GLN A C 1
ATOM 1542 O O . GLN A 1 190 ? 30.644 -21.332 19.955 1.00 37.53 190 GLN A O 1
#

Radius of gyration: 17.73 Å; Cα contacts (8 Å, |Δi|>4): 287; chains: 1; bounding box: 49×41×43 Å